Protein AF-A0A967I1N0-F1 (afdb_monomer)

pLDDT: mean 76.96, std 21.53, range [34.53, 97.88]

Mean predicted aligned error: 16.48 Å

Sequence (182 aa):
MVSKRKRTAEVQNSVNENKEDRQEISPELENQTQAEEEEIEQEEPFDPETADGEALLAKYRELEAELSEAQEQVLRTAADAENFKKRLQREKEEQTRYANESFMRELLTVIDNLERALEHSGTEASQGGLVEGLTMTLKGFLDTLARFGCTQVEATGKPFDPNFHEAVSQEESADHEPNTVL

Radius of gyration: 36.04 Å; Cα contacts (8 Å, |Δi|>4): 41; chains: 1; bounding box: 71×45×98 Å

Structure (mmCIF, N/CA/C/O backbone):
data_AF-A0A967I1N0-F1
#
_entry.id   AF-A0A967I1N0-F1
#
loop_
_atom_site.group_PDB
_atom_site.id
_atom_site.type_symbol
_atom_site.label_atom_id
_atom_site.label_alt_id
_atom_site.label_comp_id
_atom_site.label_asym_id
_atom_site.label_entity_id
_atom_site.label_seq_id
_atom_site.pdbx_PDB_ins_code
_atom_site.Cartn_x
_atom_site.Cartn_y
_atom_site.Cartn_z
_atom_site.occupancy
_atom_site.B_iso_or_equiv
_atom_site.auth_seq_id
_atom_site.auth_comp_id
_atom_site.auth_asym_id
_atom_site.auth_atom_id
_atom_site.pdbx_PDB_model_num
ATOM 1 N N . MET A 1 1 ? 24.205 6.773 52.218 1.00 47.69 1 MET A N 1
ATOM 2 C CA . MET A 1 1 ? 22.955 7.572 52.179 1.00 47.69 1 MET A CA 1
ATOM 3 C C . MET A 1 1 ? 22.960 8.569 51.006 1.00 47.69 1 MET A C 1
ATOM 5 O O . MET A 1 1 ? 22.965 9.768 51.233 1.00 47.69 1 MET A O 1
ATOM 9 N N . VAL A 1 2 ? 22.969 8.111 49.743 1.00 45.91 2 VAL A N 1
ATOM 10 C CA . VAL A 1 2 ? 23.019 9.024 48.564 1.00 45.91 2 VAL A CA 1
ATOM 11 C C . VAL A 1 2 ? 21.931 8.722 47.510 1.00 45.91 2 VAL A C 1
ATOM 13 O O . VAL A 1 2 ? 21.753 9.473 46.563 1.00 45.91 2 VAL A O 1
ATOM 16 N N . SER A 1 3 ? 21.108 7.680 47.688 1.00 49.81 3 SER A N 1
ATOM 17 C CA . SER A 1 3 ? 20.193 7.212 46.626 1.00 49.81 3 SER A CA 1
ATOM 18 C C . SER A 1 3 ? 18.746 7.751 46.699 1.00 49.81 3 SER A C 1
ATOM 20 O O . SER A 1 3 ? 17.984 7.588 45.755 1.00 49.81 3 SER A O 1
ATOM 22 N N . LYS A 1 4 ? 18.346 8.460 47.769 1.00 43.50 4 LYS A N 1
ATOM 23 C CA . LYS A 1 4 ? 16.959 8.963 47.923 1.00 43.50 4 LYS A CA 1
ATOM 24 C C . LYS A 1 4 ? 16.697 10.387 47.408 1.00 43.50 4 LYS A C 1
ATOM 26 O O . LYS A 1 4 ? 15.548 10.797 47.402 1.00 43.50 4 LYS A O 1
ATOM 31 N N . ARG A 1 5 ? 17.716 11.136 46.959 1.00 47.59 5 ARG A N 1
ATOM 32 C CA . ARG A 1 5 ? 17.539 12.531 46.488 1.00 47.59 5 ARG A CA 1
ATOM 33 C C . ARG A 1 5 ? 17.435 12.708 44.968 1.00 47.59 5 ARG A C 1
ATOM 35 O O . ARG A 1 5 ? 17.006 13.768 44.538 1.00 47.59 5 ARG A O 1
ATOM 42 N N . LYS A 1 6 ? 17.788 11.703 44.152 1.00 46.06 6 LYS A N 1
ATOM 43 C CA . LYS A 1 6 ? 17.689 11.818 42.680 1.00 46.06 6 LYS A CA 1
ATOM 44 C C . LYS A 1 6 ? 16.296 11.501 42.119 1.00 46.06 6 LYS A C 1
ATOM 46 O O . LYS A 1 6 ? 15.893 12.146 41.166 1.00 46.06 6 LYS A O 1
ATOM 51 N N . ARG A 1 7 ? 15.519 10.609 42.749 1.00 42.88 7 ARG A N 1
ATOM 52 C CA . ARG A 1 7 ? 14.156 10.262 42.281 1.00 42.88 7 ARG A CA 1
ATOM 53 C C . ARG A 1 7 ? 13.104 11.347 42.503 1.00 42.88 7 ARG A C 1
ATOM 55 O O . ARG A 1 7 ? 12.101 11.364 41.808 1.00 42.88 7 ARG A O 1
ATOM 62 N N . THR A 1 8 ? 13.320 12.246 43.455 1.00 45.31 8 THR A N 1
ATOM 63 C CA . THR A 1 8 ? 12.401 13.361 43.721 1.00 45.31 8 THR A CA 1
ATOM 64 C C . THR A 1 8 ? 12.545 14.505 42.717 1.00 45.31 8 THR A C 1
ATOM 66 O O . THR A 1 8 ? 11.608 15.267 42.554 1.00 45.31 8 THR A O 1
ATOM 69 N N . ALA A 1 9 ? 13.674 14.616 42.006 1.00 45.12 9 ALA A N 1
ATOM 70 C CA . ALA A 1 9 ? 13.883 15.694 41.036 1.00 45.12 9 ALA A CA 1
ATOM 71 C C . ALA A 1 9 ? 13.301 15.392 39.639 1.00 45.12 9 ALA A C 1
ATOM 73 O O . ALA A 1 9 ? 12.919 16.320 38.939 1.00 45.12 9 ALA A O 1
ATOM 74 N N . GLU A 1 10 ? 13.177 14.119 39.243 1.00 43.06 10 GLU A N 1
ATOM 75 C CA . GLU A 1 10 ? 12.588 13.743 37.942 1.00 43.06 10 GLU A CA 1
ATOM 76 C C . GLU A 1 10 ? 11.054 13.786 37.943 1.00 43.06 10 GLU A C 1
ATOM 78 O O . GLU A 1 10 ? 10.455 14.169 36.945 1.00 43.06 10 GLU A O 1
ATOM 83 N N . VAL A 1 11 ? 10.408 13.481 39.073 1.00 45.66 11 VAL A N 1
ATOM 84 C CA . VAL A 1 11 ? 8.936 13.526 39.184 1.00 45.66 11 VAL A CA 1
ATOM 85 C C . VAL A 1 11 ? 8.416 14.967 39.249 1.00 45.66 11 VAL A C 1
ATOM 87 O O . VAL A 1 11 ? 7.312 15.250 38.797 1.00 45.66 11 VAL A O 1
ATOM 90 N N . GLN A 1 12 ? 9.220 15.907 39.755 1.00 41.03 12 GLN A N 1
ATOM 91 C CA . GLN A 1 12 ? 8.838 17.321 39.791 1.00 41.03 12 GLN A CA 1
ATOM 92 C C . GLN A 1 12 ? 8.906 17.994 38.407 1.00 41.03 12 GLN A C 1
ATOM 94 O O . GLN A 1 12 ? 8.250 19.014 38.209 1.00 41.03 12 GLN A O 1
ATOM 99 N N . ASN A 1 13 ? 9.668 17.436 37.455 1.00 42.06 13 ASN A N 1
ATOM 100 C CA . ASN A 1 13 ? 9.872 18.047 36.138 1.00 42.06 13 ASN A CA 1
ATOM 101 C C . ASN A 1 13 ? 8.878 17.555 35.070 1.00 42.06 13 ASN A C 1
ATOM 103 O O . ASN A 1 13 ? 8.675 18.245 34.082 1.00 42.06 13 ASN A O 1
ATOM 107 N N . SER A 1 14 ? 8.194 16.421 35.278 1.00 39.34 14 SER A N 1
ATOM 108 C CA . SER A 1 14 ? 7.159 15.928 34.349 1.00 39.34 14 SER A CA 1
ATOM 109 C C . SER A 1 14 ? 5.776 16.553 34.567 1.00 39.34 14 SER A C 1
ATOM 111 O O . SER A 1 14 ? 4.878 16.362 33.756 1.00 39.34 14 SER A O 1
ATOM 113 N N . VAL A 1 15 ? 5.576 17.279 35.673 1.00 40.69 15 VAL A N 1
ATOM 114 C CA . VAL A 1 15 ? 4.301 17.955 35.983 1.00 40.69 15 VAL A CA 1
ATOM 115 C C . VAL A 1 15 ? 4.268 19.383 35.418 1.00 40.69 15 VAL A C 1
ATOM 117 O O . VAL A 1 15 ? 3.198 19.979 35.325 1.00 40.69 15 VAL A O 1
ATOM 120 N N . ASN A 1 16 ? 5.414 19.941 35.011 1.00 39.50 16 ASN A N 1
ATOM 121 C CA . ASN A 1 16 ? 5.520 21.362 34.671 1.00 39.50 16 ASN A CA 1
ATOM 122 C C . ASN A 1 16 ? 5.527 21.679 33.163 1.00 39.50 16 ASN A C 1
ATOM 124 O O . ASN A 1 16 ? 5.471 22.851 32.817 1.00 39.50 16 ASN A O 1
ATOM 128 N N . GLU A 1 17 ? 5.539 20.676 32.279 1.00 34.53 17 GLU A N 1
ATOM 129 C CA . GLU A 1 17 ? 5.444 20.886 30.818 1.00 34.53 17 GLU A CA 1
ATOM 130 C C . GLU A 1 17 ? 4.014 20.751 30.265 1.00 34.53 17 GLU A C 1
ATOM 132 O O . GLU A 1 17 ? 3.762 21.103 29.124 1.00 34.53 17 GLU A O 1
ATOM 137 N N . ASN A 1 18 ? 3.037 20.332 31.078 1.00 38.88 18 ASN A N 1
ATOM 138 C CA . ASN A 1 18 ? 1.646 20.142 30.635 1.00 38.88 18 ASN A CA 1
ATOM 139 C C . ASN A 1 18 ? 0.734 21.363 30.875 1.00 38.88 18 ASN A C 1
ATOM 141 O O . ASN A 1 18 ? -0.488 21.233 30.922 1.00 38.88 18 ASN A O 1
ATOM 145 N N . LYS A 1 19 ? 1.313 22.552 31.090 1.00 41.03 19 LYS A N 1
ATOM 146 C CA . LYS A 1 19 ? 0.559 23.777 31.413 1.00 41.03 19 LYS A CA 1
ATOM 147 C C . LYS A 1 19 ? 0.315 24.725 30.239 1.00 41.03 19 LYS A C 1
ATOM 149 O O . LYS A 1 19 ? -0.422 25.685 30.438 1.00 41.03 19 LYS A O 1
ATOM 154 N N . GLU A 1 20 ? 0.872 24.478 29.053 1.00 35.84 20 GLU A N 1
ATOM 155 C CA . GLU A 1 20 ? 0.793 25.455 27.952 1.00 35.84 20 GLU A CA 1
ATOM 156 C C . GLU A 1 20 ? -0.175 25.099 26.806 1.00 35.84 20 GLU A C 1
ATOM 158 O O . GLU A 1 20 ? -0.557 26.003 26.074 1.00 35.84 20 GLU A O 1
ATOM 163 N N . ASP A 1 21 ? -0.724 23.881 26.728 1.00 36.09 21 ASP A N 1
ATOM 164 C CA . ASP A 1 21 ? -1.669 23.489 25.655 1.00 36.09 21 ASP A CA 1
ATOM 165 C C . ASP A 1 21 ? -3.144 23.455 26.092 1.00 36.09 21 ASP A C 1
ATOM 167 O O . ASP A 1 21 ? -3.933 22.604 25.681 1.00 36.09 21 ASP A O 1
ATOM 171 N N . ARG A 1 22 ? -3.557 24.399 26.942 1.00 40.47 22 ARG A N 1
ATOM 172 C CA . ARG A 1 22 ? -4.970 24.562 27.321 1.00 40.47 22 ARG A CA 1
ATOM 173 C C . ARG A 1 22 ? -5.579 25.758 26.589 1.00 40.47 22 ARG A C 1
ATOM 175 O O . ARG A 1 22 ? -5.960 26.746 27.213 1.00 40.47 22 ARG A O 1
ATOM 182 N N . GLN A 1 23 ? -5.647 25.669 25.261 1.00 41.75 23 GLN A N 1
ATOM 183 C CA . GLN A 1 23 ? -6.477 26.548 24.437 1.00 41.75 23 GLN A CA 1
ATOM 184 C C . GLN A 1 23 ? -7.727 25.799 23.957 1.00 41.75 23 GLN A C 1
ATOM 186 O O . GLN A 1 23 ? -7.640 24.759 23.315 1.00 41.75 23 GLN A O 1
ATOM 191 N N . GLU A 1 24 ? -8.869 26.395 24.315 1.00 44.78 24 GLU A N 1
ATOM 192 C CA . GLU A 1 24 ? -10.235 26.162 23.825 1.00 44.78 24 GLU A CA 1
ATOM 193 C C . GLU A 1 24 ? -10.907 24.837 24.216 1.00 44.78 24 GLU A C 1
ATOM 195 O O . GLU A 1 24 ? -11.205 23.971 23.399 1.00 44.78 24 GLU A O 1
ATOM 200 N N . ILE A 1 25 ? -11.261 24.738 25.502 1.00 39.50 25 ILE A N 1
ATOM 201 C CA . ILE A 1 25 ? -12.440 23.967 25.913 1.00 39.50 25 ILE A CA 1
ATOM 202 C C . ILE A 1 25 ? -13.650 24.843 25.567 1.00 39.50 25 ILE A C 1
ATOM 204 O O . ILE A 1 25 ? -13.764 25.968 26.053 1.00 39.50 25 ILE A O 1
ATOM 208 N N . SER A 1 26 ? -14.502 24.362 24.666 1.00 48.91 26 SER A N 1
ATOM 209 C CA . SER A 1 26 ? -15.749 25.011 24.269 1.00 48.91 26 SER A CA 1
ATOM 210 C C . SER A 1 26 ? -16.679 25.213 25.481 1.00 48.91 26 SER A C 1
ATOM 212 O O . SER A 1 26 ? -16.730 24.346 26.355 1.00 48.91 26 SER A O 1
ATOM 214 N N . PRO A 1 27 ? -17.470 26.306 25.528 1.00 46.81 27 PRO A N 1
ATOM 215 C CA . PRO A 1 27 ? -18.369 26.628 26.651 1.00 46.81 27 PRO A CA 1
ATOM 216 C C . PRO A 1 27 ? -19.505 25.607 26.872 1.00 46.81 27 PRO A C 1
ATOM 218 O O . PRO A 1 27 ? -20.297 25.749 27.796 1.00 46.81 27 PRO A O 1
ATOM 221 N N . GLU A 1 28 ? -19.581 24.566 26.040 1.00 44.06 28 GLU A N 1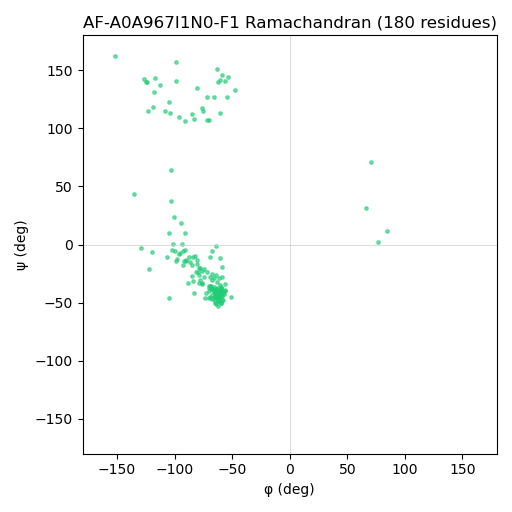
ATOM 222 C CA . GLU A 1 28 ? -20.535 23.461 26.150 1.00 44.06 28 GLU A CA 1
ATOM 223 C C . GLU A 1 28 ? -20.148 22.456 27.255 1.00 44.06 28 GLU A C 1
ATOM 225 O O . GLU A 1 28 ? -21.027 21.910 27.914 1.00 44.06 28 GLU A O 1
ATOM 230 N N . LEU A 1 29 ? -18.843 22.225 27.492 1.00 45.47 29 LEU A N 1
ATOM 231 C CA . LEU A 1 29 ? -18.383 21.245 28.490 1.00 45.47 29 LEU A CA 1
ATOM 232 C C . LEU A 1 29 ? -18.528 21.751 29.931 1.00 45.47 29 LEU A C 1
ATOM 234 O O . LEU A 1 29 ? -18.813 20.954 30.816 1.00 45.47 29 LEU A O 1
ATOM 238 N N . GLU A 1 30 ? -18.373 23.057 30.174 1.00 41.06 30 GLU A N 1
ATOM 239 C CA . GLU A 1 30 ? -18.574 23.631 31.516 1.00 41.06 30 GLU A CA 1
ATOM 240 C C . GLU A 1 30 ? -20.047 23.565 31.946 1.00 41.06 30 GLU A C 1
ATOM 242 O O . GLU A 1 30 ? -20.329 23.354 33.123 1.00 41.06 30 GLU A O 1
ATOM 247 N N . ASN A 1 31 ? -20.980 23.636 30.991 1.00 41.34 31 ASN A N 1
ATOM 248 C CA . ASN A 1 31 ? -22.418 23.613 31.260 1.00 41.34 31 ASN A CA 1
ATOM 249 C C . ASN A 1 31 ? -22.960 22.193 31.535 1.00 41.34 31 ASN A C 1
ATOM 251 O O . ASN A 1 31 ? -24.011 22.051 32.150 1.00 41.34 31 ASN A O 1
ATOM 255 N N . GLN A 1 32 ? -22.244 21.140 31.112 1.00 42.91 32 GLN A N 1
ATOM 256 C CA . GLN A 1 32 ? -22.587 19.745 31.433 1.00 42.91 32 GLN A CA 1
ATOM 257 C C . GLN A 1 32 ? -22.074 19.315 32.813 1.00 42.91 32 GLN A C 1
ATOM 259 O O . GLN A 1 32 ? -22.834 18.719 33.567 1.00 42.91 32 GLN A O 1
ATOM 264 N N . THR A 1 33 ? -20.850 19.693 33.202 1.00 38.88 33 THR A N 1
ATOM 265 C CA . THR A 1 33 ? -20.345 19.406 34.562 1.00 38.88 33 THR A CA 1
ATOM 266 C C . THR A 1 33 ? -21.110 20.144 35.659 1.00 38.88 33 THR A C 1
ATOM 268 O O . THR A 1 33 ? -21.209 19.644 36.771 1.00 38.88 33 THR A O 1
ATOM 271 N N . GLN A 1 34 ? -21.671 21.319 35.358 1.00 37.62 34 GLN A N 1
ATOM 272 C CA . GLN A 1 34 ? -22.423 22.108 36.335 1.00 37.62 34 GLN A CA 1
ATOM 273 C C . GLN A 1 34 ? -23.876 21.623 36.500 1.00 37.62 34 GLN A C 1
ATOM 275 O O . GLN A 1 34 ? -24.460 21.811 37.561 1.00 37.62 34 GLN A O 1
ATOM 280 N N . ALA A 1 35 ? -24.434 20.948 35.487 1.00 38.22 35 ALA A N 1
ATOM 281 C CA . ALA A 1 35 ? -25.754 20.322 35.566 1.00 38.22 35 ALA A CA 1
ATOM 282 C C . ALA A 1 35 ? -25.735 18.987 36.341 1.00 38.22 35 ALA A C 1
ATOM 284 O O . ALA A 1 35 ? -26.716 18.664 37.001 1.00 38.22 35 ALA A O 1
ATOM 285 N N . GLU A 1 36 ? -24.623 18.241 36.310 1.00 38.97 36 GLU A N 1
ATOM 286 C CA . GLU A 1 36 ? -24.457 16.994 37.081 1.00 38.97 36 GLU A CA 1
ATOM 287 C C . GLU A 1 36 ? -24.106 17.233 38.566 1.00 38.97 36 GLU A C 1
ATOM 289 O O . GLU A 1 36 ? -24.391 16.378 39.402 1.00 38.97 36 GLU A O 1
ATOM 294 N N . GLU A 1 37 ? -23.533 18.388 38.935 1.00 37.38 37 GLU A N 1
ATOM 295 C CA . GLU A 1 37 ? -23.250 18.728 40.343 1.00 37.38 37 GLU A CA 1
ATOM 296 C C . GLU A 1 37 ? -24.492 19.212 41.122 1.00 37.38 37 GLU A C 1
ATOM 298 O O . GLU A 1 37 ? -24.548 19.026 42.338 1.00 37.38 37 GLU A O 1
ATOM 303 N N . GLU A 1 38 ? -25.510 19.780 40.462 1.00 35.06 38 GLU A N 1
ATOM 304 C CA . GLU A 1 38 ? -26.733 20.265 41.135 1.00 35.06 38 GLU A CA 1
ATOM 305 C C . GLU A 1 38 ? -27.761 19.157 41.448 1.00 35.06 38 GLU A C 1
ATOM 307 O O . GLU A 1 38 ? -28.661 19.374 42.261 1.00 35.06 38 GLU A O 1
ATOM 312 N N . GLU A 1 39 ? -27.628 17.954 40.880 1.00 37.81 39 GLU A N 1
ATOM 313 C CA . GLU A 1 39 ? -28.582 16.849 41.101 1.00 37.81 39 GLU A CA 1
ATOM 314 C C . GLU A 1 39 ? -28.202 15.930 42.285 1.00 37.81 39 GLU A C 1
ATOM 316 O O . GLU A 1 39 ? -28.979 15.067 42.684 1.00 37.81 39 GLU A O 1
ATOM 321 N N . ILE A 1 40 ? -27.042 16.151 42.920 1.00 43.53 40 ILE A N 1
ATOM 322 C CA . ILE A 1 40 ? -26.540 15.316 44.032 1.00 43.53 40 I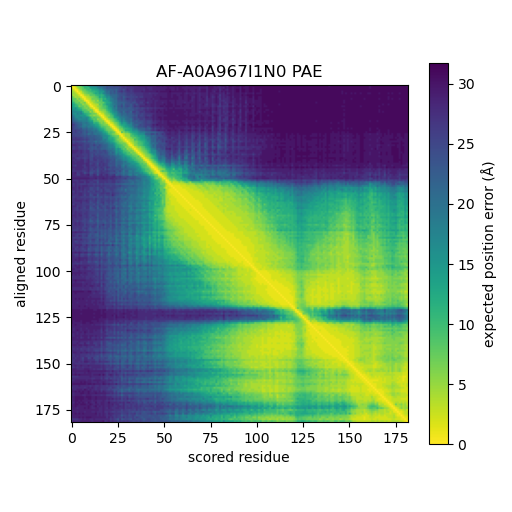LE A CA 1
ATOM 323 C C . ILE A 1 40 ? -27.063 15.789 45.411 1.00 43.53 40 ILE A C 1
ATOM 325 O O . ILE A 1 40 ? -26.940 15.076 46.406 1.00 43.53 40 ILE A O 1
ATOM 329 N N . GLU A 1 41 ? -27.692 16.966 45.521 1.00 42.06 41 GLU A N 1
ATOM 330 C CA . GLU A 1 41 ? -27.942 17.608 46.829 1.00 42.06 41 GLU A CA 1
ATOM 331 C C . GLU A 1 41 ? -29.369 17.456 47.406 1.00 42.06 41 GLU A C 1
ATOM 333 O O . GLU A 1 41 ? -29.786 18.249 48.251 1.00 42.06 41 GLU A O 1
ATOM 338 N N . GLN A 1 42 ? -30.135 16.428 47.013 1.00 45.59 42 GLN A N 1
ATOM 339 C CA . GLN A 1 42 ? -31.434 16.115 47.647 1.00 45.59 42 GLN A CA 1
ATOM 340 C C . GLN A 1 42 ? -31.655 14.624 47.947 1.00 45.59 42 GLN A C 1
ATOM 342 O O . GLN A 1 42 ? -32.759 14.109 47.782 1.00 45.59 42 GLN A O 1
ATOM 347 N N . GLU A 1 43 ? -30.648 13.928 48.474 1.00 52.75 43 GLU A N 1
ATOM 348 C CA . GLU A 1 43 ? -30.907 12.696 49.227 1.00 52.75 43 GLU A CA 1
ATOM 349 C C . GLU A 1 43 ? -30.959 12.994 50.731 1.00 52.75 43 GLU A C 1
ATOM 351 O O . GLU A 1 43 ? -29.951 13.296 51.370 1.00 52.75 43 GLU A O 1
ATOM 356 N N . GLU A 1 44 ? -32.162 12.910 51.309 1.00 57.12 44 GLU A N 1
ATOM 357 C CA . GLU A 1 44 ? -32.362 12.839 52.762 1.00 57.12 44 GLU A CA 1
ATOM 358 C C . GLU A 1 44 ? -31.415 11.782 53.369 1.00 57.12 44 GLU A C 1
ATOM 360 O O . GLU A 1 44 ? -31.337 10.661 52.845 1.00 57.12 44 GLU A O 1
ATOM 365 N N . PRO A 1 45 ? -30.703 12.095 54.471 1.00 53.62 45 PRO A N 1
ATOM 366 C CA . PRO A 1 45 ? -29.761 11.169 55.078 1.00 53.62 45 PRO A CA 1
ATOM 367 C C . PRO A 1 45 ? -30.506 9.907 55.514 1.00 53.62 45 PRO A C 1
ATOM 369 O O . PRO A 1 45 ? -31.350 9.925 56.407 1.00 53.62 45 PRO A O 1
ATOM 372 N N . PHE A 1 46 ? -30.199 8.799 54.848 1.00 55.81 46 PHE A N 1
ATOM 373 C CA . PHE A 1 46 ? -30.809 7.511 55.128 1.00 55.81 46 PHE A CA 1
ATOM 374 C C . PHE A 1 46 ? -30.314 6.985 56.476 1.00 55.81 46 PHE A C 1
ATOM 376 O O . PHE A 1 46 ? -29.160 6.574 56.603 1.00 55.81 46 PHE A O 1
ATOM 383 N N . ASP A 1 47 ? -31.189 7.013 57.479 1.00 58.38 47 ASP A N 1
ATOM 384 C CA . ASP A 1 47 ? -30.935 6.459 58.804 1.00 58.38 47 ASP A CA 1
ATOM 385 C C . ASP A 1 47 ? -31.402 4.987 58.865 1.00 58.38 47 ASP A C 1
ATOM 387 O O . ASP A 1 47 ? -32.608 4.711 58.893 1.00 58.38 47 ASP A O 1
ATOM 391 N N . PRO A 1 48 ? -30.474 4.011 58.874 1.00 58.28 48 PRO A N 1
ATOM 392 C CA . PRO A 1 48 ? -30.814 2.593 58.882 1.00 58.28 48 PRO A CA 1
ATOM 393 C C . PRO A 1 48 ? -31.448 2.118 60.202 1.00 58.28 48 PRO A C 1
ATOM 395 O O . PRO A 1 48 ? -31.956 0.998 60.239 1.00 58.28 48 PRO A O 1
ATOM 398 N N . GLU A 1 49 ? -31.440 2.925 61.275 1.00 56.97 49 GLU A N 1
ATOM 399 C CA . GLU A 1 49 ? -32.079 2.582 62.559 1.00 56.97 49 GLU A CA 1
ATOM 400 C C . GLU A 1 49 ? -33.571 2.958 62.629 1.00 56.97 49 GLU A C 1
ATOM 402 O O . GLU A 1 49 ? -34.282 2.453 63.502 1.00 56.97 49 GLU A O 1
ATOM 407 N N . THR A 1 50 ? -34.076 3.794 61.711 1.00 57.50 50 THR A N 1
ATOM 408 C CA . THR A 1 50 ? -35.469 4.290 61.716 1.00 57.50 50 THR A CA 1
ATOM 409 C C . THR A 1 50 ? -36.286 3.912 60.474 1.00 57.50 50 THR A C 1
ATOM 411 O O . THR A 1 50 ? -37.501 4.125 60.452 1.00 57.50 50 THR A O 1
ATOM 414 N N . ALA A 1 51 ? -35.659 3.304 59.463 1.00 58.25 51 ALA A N 1
ATOM 415 C CA . ALA A 1 51 ? -36.302 2.895 58.218 1.00 58.25 51 ALA A CA 1
ATOM 416 C C . ALA A 1 51 ? -37.063 1.558 58.337 1.00 58.25 51 ALA A C 1
ATOM 418 O O . ALA A 1 51 ? -36.551 0.568 58.863 1.00 58.25 51 ALA A O 1
ATOM 419 N N . ASP A 1 52 ? -38.285 1.515 57.792 1.00 75.94 52 ASP A N 1
ATOM 420 C CA . ASP A 1 52 ? -39.062 0.279 57.645 1.00 75.94 52 ASP A CA 1
ATOM 421 C C . ASP A 1 52 ? -38.303 -0.725 56.754 1.00 75.94 52 ASP A C 1
ATOM 423 O O . ASP A 1 52 ? -37.673 -0.346 55.761 1.00 75.94 52 ASP A O 1
ATOM 427 N N . GLY A 1 53 ? -38.356 -2.016 57.090 1.00 77.50 53 GLY A N 1
ATOM 428 C CA . GLY A 1 53 ? -37.585 -3.060 56.407 1.00 77.50 53 GLY A CA 1
ATOM 429 C C . GLY A 1 53 ? -37.894 -3.157 54.909 1.00 77.50 53 GLY A C 1
ATOM 430 O O . GLY A 1 53 ? -37.015 -3.507 54.121 1.00 77.50 53 GLY A O 1
ATOM 431 N N . GLU A 1 54 ? -39.112 -2.790 54.497 1.00 80.50 54 GLU A N 1
ATOM 432 C CA . GLU A 1 54 ? -39.497 -2.692 53.082 1.00 80.50 54 GLU A CA 1
ATOM 433 C C . GLU A 1 54 ? -38.817 -1.523 52.353 1.00 80.50 54 GLU A C 1
ATOM 435 O O . GLU A 1 54 ? -38.402 -1.691 51.205 1.00 80.50 54 GLU A O 1
ATOM 440 N N . ALA A 1 55 ? -38.633 -0.371 53.008 1.00 83.88 55 ALA A N 1
ATOM 441 C CA . ALA A 1 55 ? -37.953 0.785 52.420 1.00 83.88 55 ALA A CA 1
ATOM 442 C C . ALA A 1 55 ? -36.452 0.514 52.216 1.00 83.88 55 ALA A C 1
ATOM 444 O O . ALA A 1 55 ? -35.889 0.869 51.179 1.00 83.88 55 ALA A O 1
ATOM 445 N N . LEU A 1 56 ? -35.819 -0.189 53.164 1.00 84.25 56 LEU A N 1
ATOM 446 C CA . LEU A 1 56 ? -34.428 -0.639 53.045 1.00 84.25 56 LEU A CA 1
ATOM 447 C C . LEU A 1 56 ? -34.243 -1.606 51.863 1.00 84.25 56 LEU A C 1
ATOM 449 O O . LEU A 1 56 ? -33.278 -1.500 51.106 1.00 84.25 56 LEU A O 1
ATOM 453 N N . LEU A 1 57 ? -35.184 -2.540 51.694 1.00 89.00 57 LEU A N 1
ATOM 454 C CA . LEU A 1 57 ? -35.152 -3.533 50.620 1.00 89.00 57 LEU A CA 1
ATOM 455 C C . LEU A 1 57 ? -35.385 -2.898 49.240 1.00 89.00 57 LEU A C 1
ATOM 457 O O . LEU A 1 57 ? -34.791 -3.341 48.258 1.00 89.00 57 LEU A O 1
ATOM 461 N N . ALA A 1 58 ? -36.245 -1.878 49.164 1.00 90.88 58 ALA A N 1
ATOM 462 C CA . ALA A 1 58 ? -36.492 -1.120 47.941 1.00 90.88 58 ALA A CA 1
ATOM 463 C C . ALA A 1 58 ? -35.229 -0.373 47.487 1.00 90.88 58 ALA A C 1
ATOM 465 O O . ALA A 1 58 ? -34.789 -0.592 46.360 1.00 90.88 58 ALA A O 1
ATOM 466 N N . LYS A 1 59 ? -34.585 0.387 48.389 1.00 90.25 59 LYS A N 1
ATOM 467 C CA . LYS A 1 59 ? -33.312 1.069 48.094 1.00 90.25 59 LYS A CA 1
ATOM 468 C C . LYS A 1 59 ? -32.200 0.101 47.697 1.00 90.25 59 LYS A C 1
ATOM 470 O O . LYS A 1 59 ? -31.433 0.384 46.788 1.00 90.25 59 LYS A O 1
ATOM 475 N N . TYR A 1 60 ? -32.112 -1.060 48.351 1.00 92.94 60 TYR A N 1
ATOM 476 C CA . TYR A 1 60 ? -31.115 -2.070 47.988 1.00 92.94 60 TYR A CA 1
ATOM 477 C C . TYR A 1 60 ? -31.293 -2.570 46.548 1.00 92.94 60 TYR A C 1
ATOM 479 O O . TYR A 1 60 ? -30.314 -2.699 45.821 1.00 92.94 60 TYR A O 1
ATOM 487 N N . ARG A 1 61 ? -32.538 -2.830 46.127 1.00 93.75 61 ARG A N 1
ATOM 488 C CA . ARG A 1 61 ? -32.839 -3.281 44.760 1.00 93.75 61 ARG A CA 1
ATOM 489 C C . ARG A 1 61 ? -32.579 -2.205 43.713 1.00 93.75 61 ARG A C 1
ATOM 491 O O . ARG A 1 61 ? -32.161 -2.544 42.614 1.00 93.75 61 ARG A O 1
ATOM 498 N N . GLU A 1 62 ? -32.847 -0.948 44.047 1.00 94.19 62 GLU A N 1
ATOM 499 C CA . GLU A 1 62 ? -32.540 0.202 43.194 1.00 94.19 62 GLU A CA 1
ATOM 500 C C . GLU A 1 62 ? -31.029 0.321 42.969 1.00 94.19 62 GLU A C 1
ATOM 502 O O . GLU A 1 62 ? -30.582 0.236 41.829 1.00 94.19 62 GLU A O 1
ATOM 507 N N . LEU A 1 63 ? -30.234 0.332 44.045 1.00 94.38 63 LEU A N 1
ATOM 508 C CA . LEU A 1 63 ? -28.769 0.335 43.954 1.00 94.38 63 LEU A CA 1
ATOM 509 C C . LEU A 1 63 ? -28.213 -0.888 43.208 1.00 94.38 63 LEU A C 1
ATOM 511 O O . LEU A 1 63 ? -27.225 -0.781 42.484 1.00 94.38 63 LEU A O 1
ATOM 515 N N . GLU A 1 64 ? -28.809 -2.069 43.394 1.00 95.06 64 GLU A N 1
ATOM 516 C CA . GLU A 1 64 ? -28.403 -3.285 42.681 1.00 95.06 64 GLU A CA 1
ATOM 517 C C . GLU A 1 64 ? -28.700 -3.182 41.175 1.00 95.06 64 GLU A C 1
ATOM 519 O O . GLU A 1 64 ? -27.878 -3.607 40.357 1.00 95.06 64 GLU A O 1
ATOM 524 N N . ALA A 1 65 ? -29.831 -2.576 40.800 1.00 95.44 65 ALA A N 1
ATOM 525 C CA . ALA A 1 65 ? -30.189 -2.322 39.408 1.00 95.44 65 ALA A CA 1
ATOM 526 C C . ALA A 1 65 ? -29.263 -1.280 38.760 1.00 95.44 65 ALA A C 1
ATOM 528 O O . ALA A 1 65 ? -28.720 -1.550 37.688 1.00 95.44 65 ALA A O 1
ATOM 529 N N . GLU A 1 66 ? -29.009 -0.154 39.429 1.00 94.75 66 GLU A N 1
ATOM 530 C CA . GLU A 1 66 ? -28.076 0.882 38.963 1.00 94.75 66 GLU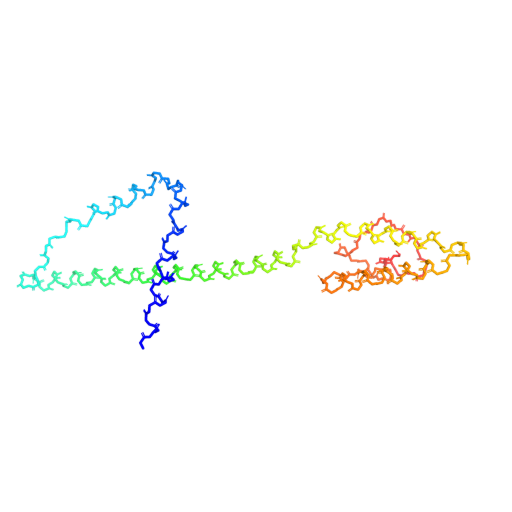 A CA 1
ATOM 531 C C . GLU A 1 66 ? -26.656 0.335 38.797 1.00 94.75 66 GLU A C 1
ATOM 533 O O . GLU A 1 66 ? -25.988 0.586 37.793 1.00 94.75 66 GLU A O 1
ATOM 538 N N . LEU A 1 67 ? -26.193 -0.474 39.754 1.00 95.69 67 LEU A N 1
ATOM 539 C CA . LEU A 1 67 ? -24.884 -1.114 39.679 1.00 95.69 67 LEU A CA 1
ATOM 540 C C . LEU A 1 67 ? -24.810 -2.106 38.514 1.00 95.69 67 LEU A C 1
ATOM 542 O O . LEU A 1 67 ? -23.785 -2.165 37.832 1.00 95.69 67 LEU A O 1
ATOM 546 N N . SER A 1 68 ? -25.880 -2.862 38.261 1.00 95.75 68 SER A N 1
ATOM 547 C CA . SER A 1 68 ? -25.962 -3.757 37.105 1.00 95.75 68 SER A CA 1
ATOM 548 C C . SER A 1 68 ? -25.927 -2.983 35.784 1.00 95.75 68 SER A C 1
ATOM 550 O O . SER A 1 68 ? -25.198 -3.374 34.871 1.00 95.75 68 SER A O 1
ATOM 552 N N . GLU A 1 69 ? -26.669 -1.881 35.676 1.00 96.31 69 GLU A N 1
ATOM 553 C CA . GLU A 1 69 ? -26.694 -1.029 34.481 1.00 96.31 69 GLU A CA 1
ATOM 554 C C . GLU A 1 69 ? -25.327 -0.373 34.232 1.00 96.31 69 GLU A C 1
ATOM 556 O O . GLU A 1 69 ? -24.791 -0.431 33.121 1.00 96.31 69 GLU A O 1
ATOM 561 N N . ALA A 1 70 ? -24.693 0.157 35.281 1.00 95.56 70 ALA A N 1
ATOM 562 C CA . ALA A 1 70 ? -23.349 0.718 35.202 1.00 95.56 70 ALA A CA 1
ATOM 563 C C . ALA A 1 70 ? -22.313 -0.335 34.772 1.00 95.56 70 ALA A C 1
ATOM 565 O O . ALA A 1 70 ? -21.436 -0.050 33.952 1.00 95.56 70 ALA A O 1
ATOM 566 N N . GLN A 1 71 ? -22.413 -1.569 35.277 1.00 96.38 71 GLN A N 1
ATOM 567 C CA . GLN A 1 71 ? -21.540 -2.671 34.864 1.00 96.38 71 GLN A CA 1
ATOM 568 C C . GLN A 1 71 ? -21.729 -3.041 33.391 1.00 96.38 71 GLN A C 1
ATOM 570 O O . GLN A 1 71 ? -20.736 -3.249 32.688 1.00 96.38 71 GLN A O 1
ATOM 575 N N . GLU A 1 72 ? -22.971 -3.098 32.911 1.00 96.44 72 GLU A N 1
ATOM 576 C CA . GLU A 1 72 ? -23.269 -3.360 31.502 1.00 96.44 72 GLU A CA 1
ATOM 577 C C . GLU A 1 72 ? -22.705 -2.251 30.604 1.00 96.44 72 GLU A C 1
ATOM 579 O O . GLU A 1 72 ? -22.042 -2.533 29.598 1.00 96.44 72 GLU A O 1
ATOM 584 N N . GLN A 1 73 ? -22.863 -0.993 31.013 1.00 96.62 73 GLN A N 1
ATOM 585 C CA . GLN A 1 73 ? -22.325 0.157 30.296 1.00 96.62 73 GLN A CA 1
ATOM 586 C C . GLN A 1 73 ? -20.789 0.144 30.257 1.00 96.62 73 GLN A C 1
ATOM 588 O O . GLN A 1 73 ? -20.186 0.388 29.205 1.00 96.62 73 GLN A O 1
ATOM 593 N N . VAL A 1 74 ? -20.126 -0.199 31.364 1.00 97.12 74 VAL A N 1
ATOM 594 C CA . VAL A 1 74 ? -18.662 -0.359 31.410 1.00 97.12 74 VAL A CA 1
ATOM 595 C C . VAL A 1 74 ? -18.205 -1.505 30.506 1.00 97.12 74 VAL A C 1
ATOM 597 O O . VAL A 1 74 ? -17.239 -1.352 29.759 1.00 97.12 74 VAL A O 1
ATOM 600 N N . LEU A 1 75 ? -18.900 -2.644 30.518 1.00 96.56 75 LEU A N 1
ATOM 601 C CA . LEU A 1 75 ? -18.554 -3.783 29.667 1.00 96.56 75 LEU A CA 1
ATOM 602 C C . LEU A 1 75 ? -18.686 -3.427 28.180 1.00 96.56 75 LEU A C 1
ATOM 604 O O . LEU A 1 75 ? -17.804 -3.741 27.376 1.00 96.56 75 LEU A O 1
ATOM 608 N N . ARG A 1 76 ? -19.768 -2.734 27.817 1.00 96.50 76 ARG A N 1
ATOM 609 C CA . ARG A 1 76 ? -20.025 -2.289 26.448 1.00 96.50 76 ARG A CA 1
ATOM 610 C C . ARG A 1 76 ? -18.983 -1.279 25.978 1.00 96.50 76 ARG A C 1
ATOM 612 O O . ARG A 1 76 ? -18.401 -1.461 24.913 1.00 96.50 76 ARG A O 1
ATOM 619 N N . THR A 1 77 ? -18.702 -0.256 26.780 1.00 96.56 77 THR A N 1
ATOM 620 C CA . THR A 1 77 ? -17.685 0.755 26.446 1.00 96.56 77 THR A CA 1
ATOM 621 C C . THR A 1 77 ? -16.287 0.143 26.338 1.00 96.56 77 THR A C 1
ATOM 623 O O . THR A 1 77 ? -15.532 0.496 25.430 1.00 96.56 77 THR A O 1
ATOM 626 N N . ALA A 1 78 ? -15.950 -0.832 27.190 1.00 96.56 78 ALA A N 1
ATOM 627 C CA . ALA A 1 78 ? -14.704 -1.587 27.080 1.00 96.56 78 ALA A CA 1
ATOM 628 C C . ALA A 1 78 ? -14.624 -2.384 25.765 1.00 96.56 78 ALA A C 1
ATOM 630 O O . ALA A 1 78 ? -13.587 -2.363 25.095 1.00 96.56 78 ALA A O 1
ATOM 631 N N . ALA A 1 79 ? -15.718 -3.034 25.358 1.00 97.38 79 ALA A N 1
ATOM 632 C CA . ALA A 1 79 ? -15.792 -3.753 24.088 1.00 97.38 79 ALA A CA 1
ATOM 633 C C . ALA A 1 79 ? -15.665 -2.810 22.876 1.00 97.38 79 ALA A C 1
ATOM 635 O O . ALA A 1 79 ? -14.936 -3.109 21.926 1.00 97.38 79 ALA A O 1
ATOM 636 N N . ASP A 1 80 ? -16.318 -1.648 22.914 1.00 96.88 80 ASP A N 1
ATOM 637 C CA . ASP A 1 80 ? -16.216 -0.630 21.865 1.00 96.88 80 ASP A CA 1
ATOM 638 C C . ASP A 1 80 ? -14.782 -0.088 21.746 1.00 96.88 80 ASP A C 1
ATOM 640 O O . ASP A 1 80 ? -14.257 0.045 20.635 1.00 96.88 80 ASP A O 1
ATOM 644 N N . ALA A 1 81 ? -14.101 0.136 22.874 1.00 97.31 81 ALA A N 1
ATOM 645 C CA .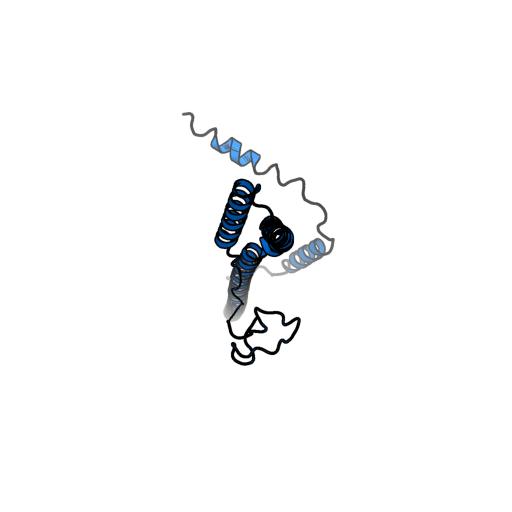 ALA A 1 81 ? -12.701 0.551 22.901 1.00 97.31 81 ALA A CA 1
ATOM 646 C C . ALA A 1 81 ? -11.757 -0.517 22.316 1.00 97.31 81 ALA A C 1
ATOM 648 O O . ALA A 1 81 ? -10.835 -0.187 21.561 1.00 97.31 81 ALA A O 1
ATOM 649 N N . GLU A 1 82 ? -11.984 -1.800 22.616 1.00 97.31 82 GLU A N 1
ATOM 650 C CA . GLU A 1 82 ? -11.204 -2.901 22.040 1.00 97.31 82 GLU A CA 1
ATOM 651 C C . GLU A 1 82 ? -11.408 -3.006 20.521 1.00 97.31 82 GLU A C 1
ATOM 653 O O . GLU A 1 82 ? -10.435 -3.092 19.760 1.00 97.31 82 GLU A O 1
ATOM 658 N N . ASN A 1 83 ? -12.659 -2.917 20.062 1.00 97.50 83 ASN A N 1
ATOM 659 C CA . ASN A 1 83 ? -12.996 -2.910 18.640 1.00 97.50 83 ASN A CA 1
ATOM 660 C C . ASN A 1 83 ? -12.354 -1.723 17.910 1.00 97.50 83 ASN A C 1
ATOM 662 O O . ASN A 1 83 ? -11.769 -1.896 16.835 1.00 97.50 83 ASN A O 1
ATOM 666 N N . PHE A 1 84 ? -12.404 -0.532 18.507 1.00 97.38 84 PHE A N 1
ATOM 667 C CA . PHE A 1 84 ? -11.771 0.668 17.971 1.00 97.38 84 PHE A CA 1
ATOM 668 C C . PHE A 1 84 ? -10.251 0.514 17.864 1.00 97.38 84 PHE A C 1
ATOM 670 O O . PHE A 1 84 ? -9.675 0.779 16.808 1.00 97.38 84 PHE A O 1
ATOM 677 N N . LYS A 1 85 ? -9.595 -0.001 18.911 1.00 97.88 85 LYS A N 1
ATOM 678 C CA . LYS A 1 85 ? -8.151 -0.273 18.903 1.00 97.88 85 LYS A CA 1
ATOM 679 C C . LYS A 1 85 ? -7.765 -1.248 17.791 1.00 97.88 85 LYS A C 1
ATOM 681 O O . LYS A 1 85 ? -6.790 -1.007 17.079 1.00 97.88 85 LYS A O 1
ATOM 686 N N . LYS A 1 86 ? -8.534 -2.325 17.615 1.00 97.50 86 LYS A N 1
ATOM 687 C CA . LYS A 1 86 ? -8.307 -3.312 16.550 1.00 97.50 86 LYS A CA 1
ATOM 688 C C . LYS A 1 86 ? -8.484 -2.701 15.160 1.00 97.50 86 LYS A C 1
ATOM 690 O O . LYS A 1 86 ? -7.729 -3.034 14.248 1.00 97.50 86 LYS A O 1
ATOM 695 N N . ARG A 1 87 ? -9.459 -1.804 14.993 1.00 97.06 87 ARG A N 1
ATOM 696 C CA . ARG A 1 87 ? -9.661 -1.063 13.743 1.00 97.06 87 ARG A CA 1
ATOM 697 C C . ARG A 1 87 ? -8.479 -0.141 13.445 1.00 97.06 87 ARG A C 1
ATOM 699 O O . ARG A 1 87 ? -7.906 -0.247 12.369 1.00 97.06 87 ARG A O 1
ATOM 706 N N . LEU A 1 88 ? -8.054 0.669 14.414 1.00 97.31 88 LEU A N 1
ATOM 707 C CA . LEU A 1 88 ? -6.907 1.568 14.253 1.00 97.31 88 LEU A CA 1
ATOM 708 C C . LEU A 1 88 ? -5.606 0.829 13.926 1.00 97.31 88 LEU A C 1
ATOM 710 O O . LEU A 1 88 ? -4.794 1.325 13.151 1.00 97.31 88 LEU A O 1
ATOM 714 N N . GLN A 1 89 ? -5.388 -0.354 14.506 1.00 96.62 89 GLN A N 1
ATOM 715 C CA . GLN A 1 89 ? -4.222 -1.174 14.173 1.00 96.62 89 GLN A CA 1
ATOM 716 C C . GLN A 1 89 ? -4.222 -1.580 12.697 1.00 96.62 89 GLN A C 1
ATOM 718 O O . GLN A 1 89 ? -3.205 -1.408 12.032 1.00 96.62 89 GLN A O 1
ATOM 723 N N . ARG A 1 90 ? -5.368 -2.031 12.173 1.00 96.06 90 ARG A N 1
ATOM 724 C CA . ARG A 1 90 ? -5.515 -2.374 10.750 1.00 96.06 90 ARG A CA 1
ATOM 725 C C . ARG A 1 90 ? -5.315 -1.164 9.846 1.00 96.06 90 ARG A C 1
ATOM 727 O O . ARG A 1 90 ? -4.547 -1.248 8.900 1.00 96.06 90 ARG A O 1
ATOM 734 N N . GLU A 1 91 ? -5.933 -0.032 10.174 1.00 95.94 91 GLU A N 1
ATOM 735 C CA . GLU A 1 91 ? -5.767 1.209 9.406 1.00 95.94 91 GLU A CA 1
ATOM 736 C C . GLU A 1 91 ? -4.299 1.661 9.384 1.00 95.94 91 GLU A C 1
ATOM 738 O O . GLU A 1 91 ? -3.782 2.050 8.341 1.00 95.94 91 GLU A O 1
ATOM 743 N N . LYS A 1 92 ? -3.587 1.550 10.512 1.00 95.56 92 LYS A N 1
ATOM 744 C CA . LYS A 1 92 ? -2.154 1.861 10.583 1.00 95.56 92 LYS A CA 1
ATOM 745 C C . LYS A 1 92 ? -1.308 0.898 9.749 1.00 95.56 92 LYS A C 1
ATOM 747 O O . LYS A 1 92 ? -0.347 1.331 9.111 1.00 95.56 92 LYS A O 1
ATOM 752 N N . GLU A 1 93 ? -1.621 -0.394 9.773 1.00 92.12 93 GLU A N 1
ATOM 753 C CA . GLU A 1 93 ? -0.947 -1.404 8.950 1.00 92.12 93 GLU A CA 1
ATOM 754 C C . GLU A 1 93 ? -1.164 -1.133 7.457 1.00 92.12 93 GLU A C 1
ATOM 756 O O . GLU A 1 93 ? -0.199 -1.134 6.693 1.00 92.12 93 GLU A O 1
ATOM 761 N N . GLU A 1 94 ? -2.396 -0.821 7.052 1.00 91.44 94 GLU A N 1
ATOM 762 C CA . GLU A 1 94 ? -2.741 -0.439 5.680 1.00 91.44 94 GLU A CA 1
ATOM 763 C C . GLU A 1 94 ? -2.023 0.844 5.258 1.00 91.44 94 GLU A C 1
ATOM 765 O O . GLU A 1 94 ? -1.351 0.858 4.227 1.00 91.44 94 GLU A O 1
ATOM 770 N N . GLN A 1 95 ? -2.065 1.892 6.083 1.00 91.56 95 GLN A N 1
ATOM 771 C CA . GLN A 1 95 ? -1.327 3.130 5.829 1.00 91.56 95 GLN A CA 1
ATOM 772 C C . GLN A 1 95 ? 0.168 2.869 5.681 1.00 91.56 95 GLN A C 1
ATOM 774 O O . GLN A 1 95 ? 0.787 3.403 4.773 1.00 91.56 95 GLN A O 1
ATOM 779 N N . THR A 1 96 ? 0.757 2.022 6.527 1.00 88.06 96 THR A N 1
ATOM 780 C CA . THR A 1 96 ? 2.186 1.688 6.429 1.00 88.06 96 THR A CA 1
ATOM 781 C C . THR A 1 96 ? 2.490 0.916 5.145 1.00 88.06 96 THR A C 1
ATOM 783 O O . THR A 1 96 ? 3.520 1.153 4.515 1.00 88.06 96 THR A O 1
ATOM 786 N N . ARG A 1 97 ? 1.592 0.013 4.733 1.00 85.56 97 ARG A N 1
ATOM 787 C CA . ARG A 1 97 ? 1.737 -0.775 3.505 1.00 85.56 97 ARG A CA 1
ATOM 788 C C . ARG A 1 97 ? 1.684 0.097 2.249 1.00 85.56 97 ARG A C 1
ATOM 790 O O . ARG A 1 97 ? 2.473 -0.135 1.339 1.00 85.56 97 ARG A O 1
ATOM 797 N N . TYR A 1 98 ? 0.800 1.093 2.216 1.00 88.31 98 TYR A N 1
ATOM 798 C CA . TYR A 1 98 ? 0.587 1.962 1.051 1.00 88.31 98 TYR A CA 1
ATOM 799 C C . TYR A 1 98 ? 1.257 3.344 1.165 1.00 88.31 98 TYR A C 1
ATOM 801 O O . TYR A 1 98 ? 1.199 4.132 0.227 1.00 88.31 98 TYR A O 1
ATOM 809 N N . ALA A 1 99 ? 1.965 3.645 2.262 1.00 89.12 99 ALA A N 1
ATOM 810 C CA . ALA A 1 99 ? 2.625 4.942 2.480 1.00 89.12 99 ALA A CA 1
ATOM 811 C C . ALA A 1 99 ? 3.604 5.321 1.359 1.00 89.12 99 ALA A C 1
ATOM 813 O O . ALA A 1 99 ? 3.752 6.496 1.034 1.00 89.12 99 ALA A O 1
ATOM 814 N N . ASN A 1 100 ? 4.269 4.324 0.771 1.00 87.50 100 ASN A N 1
ATOM 815 C CA . ASN A 1 100 ? 5.260 4.530 -0.283 1.00 87.50 100 ASN A CA 1
ATOM 816 C C . ASN A 1 100 ? 4.670 4.427 -1.696 1.00 87.50 100 ASN A C 1
ATOM 818 O O . ASN A 1 100 ? 5.420 4.559 -2.658 1.00 87.50 100 ASN A O 1
ATOM 822 N N . GLU A 1 101 ? 3.366 4.177 -1.847 1.00 90.00 101 GLU A N 1
ATOM 823 C CA . GLU A 1 101 ? 2.741 3.911 -3.148 1.00 90.00 101 GLU A CA 1
ATOM 824 C C . GLU A 1 101 ? 2.924 5.078 -4.124 1.00 90.00 101 GLU A C 1
ATOM 826 O O . GLU A 1 101 ? 3.399 4.882 -5.242 1.00 90.00 101 GLU A O 1
ATOM 831 N N . SER A 1 102 ? 2.610 6.303 -3.693 1.00 90.44 102 SER A N 1
ATOM 832 C CA . SER A 1 102 ? 2.745 7.502 -4.531 1.00 90.44 102 SER A CA 1
ATOM 833 C C . SER A 1 102 ? 4.193 7.740 -4.958 1.00 90.44 102 SER A C 1
ATOM 835 O O . SER A 1 102 ? 4.461 8.005 -6.127 1.00 90.44 102 SER A O 1
ATOM 837 N N . PHE A 1 103 ? 5.133 7.565 -4.029 1.00 89.62 103 PHE A N 1
ATOM 838 C CA . PHE A 1 103 ? 6.560 7.690 -4.303 1.00 89.62 103 PHE A CA 1
ATOM 839 C C . PHE A 1 103 ? 7.049 6.620 -5.289 1.00 89.62 103 PHE A C 1
ATOM 841 O O . PHE A 1 103 ? 7.741 6.938 -6.253 1.00 89.62 103 PHE A O 1
ATOM 848 N N . MET A 1 104 ? 6.650 5.358 -5.102 1.00 90.19 104 MET A N 1
ATOM 849 C CA . MET A 1 104 ? 6.974 4.279 -6.039 1.00 90.19 104 MET A CA 1
ATOM 850 C C . MET A 1 104 ? 6.398 4.549 -7.431 1.00 90.19 104 MET A C 1
ATOM 852 O O . MET A 1 104 ? 7.090 4.321 -8.419 1.00 90.19 104 MET A O 1
ATOM 856 N N . ARG A 1 105 ? 5.175 5.087 -7.519 1.00 90.94 105 ARG A N 1
ATOM 857 C CA . ARG A 1 105 ? 4.530 5.441 -8.790 1.00 90.94 105 ARG A CA 1
ATOM 858 C C . ARG A 1 105 ? 5.324 6.481 -9.575 1.00 90.94 105 ARG A C 1
ATOM 860 O O . ARG A 1 105 ? 5.444 6.360 -10.789 1.00 90.94 105 ARG A O 1
ATOM 867 N N . GLU A 1 106 ? 5.886 7.480 -8.900 1.00 91.81 106 GLU A N 1
ATOM 868 C CA . GLU A 1 106 ? 6.762 8.465 -9.545 1.00 91.81 106 GLU A CA 1
ATOM 869 C C . GLU A 1 106 ? 8.092 7.842 -9.990 1.00 91.81 106 GLU A C 1
ATOM 871 O O . GLU A 1 106 ? 8.580 8.146 -11.081 1.00 91.81 106 GLU A O 1
ATOM 876 N N . LEU A 1 107 ? 8.650 6.920 -9.198 1.00 91.50 107 LEU A N 1
ATOM 877 C CA . LEU A 1 107 ? 9.881 6.208 -9.551 1.00 91.50 107 LEU A CA 1
ATOM 878 C C . LEU A 1 107 ? 9.741 5.313 -10.789 1.00 91.50 107 LEU A C 1
ATOM 880 O O . LEU A 1 107 ? 10.742 5.117 -11.479 1.00 91.50 107 LEU A O 1
ATOM 884 N N . LEU A 1 108 ? 8.540 4.817 -11.115 1.00 91.56 108 LEU A N 1
ATOM 885 C CA . LEU A 1 108 ? 8.317 4.039 -12.343 1.00 91.56 108 LEU A CA 1
ATOM 886 C C . LEU A 1 108 ? 8.742 4.820 -13.591 1.00 91.56 108 LEU A C 1
ATOM 888 O O . LEU A 1 108 ? 9.439 4.281 -14.439 1.00 91.56 108 LEU A O 1
ATOM 892 N N . THR A 1 109 ? 8.474 6.127 -13.642 1.00 91.94 109 THR A N 1
ATOM 893 C CA . THR A 1 109 ? 8.896 6.962 -14.781 1.00 91.94 109 THR A CA 1
ATOM 894 C C . THR A 1 109 ? 10.417 6.999 -14.965 1.00 91.94 109 THR A C 1
ATOM 896 O O . THR A 1 109 ? 10.916 7.163 -16.079 1.00 91.94 109 THR A O 1
ATOM 899 N N . VAL A 1 110 ? 11.185 6.847 -13.880 1.00 91.94 110 VAL A N 1
ATOM 900 C CA . VAL A 1 110 ? 12.650 6.772 -13.933 1.00 91.94 110 VAL A CA 1
ATOM 901 C C . VAL A 1 110 ? 13.086 5.430 -14.514 1.00 91.94 110 VAL A C 1
ATOM 903 O O . VAL A 1 110 ? 13.991 5.414 -15.347 1.00 91.94 110 VAL A O 1
ATOM 906 N N . ILE A 1 111 ? 12.427 4.336 -14.124 1.00 92.19 111 ILE A N 1
ATOM 907 C CA . ILE A 1 111 ? 12.651 2.999 -14.691 1.00 92.19 111 ILE A CA 1
ATOM 908 C C . ILE A 1 111 ? 12.359 3.011 -16.192 1.00 92.19 111 ILE A C 1
ATOM 910 O O . ILE A 1 111 ? 13.249 2.665 -16.964 1.00 92.19 111 ILE A O 1
ATOM 914 N N . ASP A 1 112 ? 11.200 3.524 -16.608 1.00 91.44 112 ASP A N 1
ATOM 915 C CA . ASP A 1 112 ? 10.809 3.598 -18.023 1.00 91.44 112 ASP A CA 1
ATOM 916 C C . ASP A 1 112 ? 11.848 4.369 -18.855 1.00 91.44 112 ASP A C 1
ATOM 918 O O . ASP A 1 112 ? 12.187 4.016 -19.985 1.00 91.44 112 ASP A O 1
ATOM 922 N N . ASN A 1 113 ? 12.397 5.452 -18.293 1.00 91.19 113 ASN A N 1
ATOM 923 C CA . ASN A 1 113 ? 13.442 6.230 -18.952 1.00 91.19 113 ASN A CA 1
ATOM 924 C C . ASN A 1 113 ? 14.781 5.474 -19.032 1.00 91.19 113 ASN A C 1
ATOM 926 O O . ASN A 1 113 ? 15.497 5.635 -20.023 1.00 91.19 113 ASN A O 1
ATOM 930 N N . LEU A 1 114 ? 15.131 4.679 -18.014 1.00 89.94 114 LEU A N 1
ATOM 931 C CA . LEU A 1 114 ? 16.328 3.829 -18.020 1.00 89.94 114 LEU A CA 1
ATOM 932 C C . LEU A 1 114 ? 16.202 2.695 -19.042 1.00 89.94 114 LEU A C 1
ATOM 934 O O . LEU A 1 114 ? 17.150 2.454 -19.790 1.00 89.94 114 LEU A O 1
ATOM 938 N N . GLU A 1 115 ? 15.040 2.048 -19.115 1.00 89.88 115 GLU A N 1
ATOM 939 C CA . GLU A 1 115 ? 14.725 1.028 -20.122 1.00 89.88 115 GLU A CA 1
ATOM 940 C C . GLU A 1 115 ? 14.804 1.621 -21.531 1.00 89.88 115 GLU A C 1
ATOM 942 O O . GLU A 1 115 ? 15.551 1.119 -22.373 1.00 89.88 115 GLU A O 1
ATOM 947 N N . ARG A 1 116 ? 14.178 2.784 -21.756 1.00 88.81 116 ARG A N 1
ATOM 948 C CA . ARG A 1 116 ? 14.277 3.498 -23.036 1.00 88.81 116 ARG A CA 1
ATOM 949 C C . ARG A 1 116 ? 15.724 3.843 -23.395 1.00 88.81 116 ARG A C 1
ATOM 951 O O . ARG A 1 116 ? 16.113 3.739 -24.556 1.00 88.81 116 ARG A O 1
ATOM 958 N N . ALA A 1 117 ? 16.545 4.254 -22.429 1.00 87.56 117 ALA A N 1
ATOM 959 C CA . ALA A 1 117 ? 17.960 4.538 -22.671 1.00 87.56 117 ALA A CA 1
ATOM 960 C C . ALA A 1 117 ? 18.762 3.275 -23.046 1.00 87.56 117 ALA A C 1
ATOM 962 O O . ALA A 1 117 ? 19.644 3.345 -23.907 1.00 87.56 117 ALA A O 1
ATOM 963 N N . LEU A 1 118 ? 18.447 2.120 -22.451 1.00 86.38 118 LEU A N 1
ATOM 964 C CA . LEU A 1 118 ? 19.033 0.829 -22.828 1.00 86.38 118 LEU A CA 1
ATOM 965 C C . LEU A 1 118 ? 18.661 0.434 -24.262 1.00 86.38 118 LEU A C 1
ATOM 967 O O . LEU A 1 118 ? 19.543 0.070 -25.038 1.00 86.38 118 LEU A O 1
ATOM 971 N N . GLU A 1 119 ? 17.396 0.587 -24.651 1.00 85.56 119 GLU A N 1
ATOM 972 C CA . GLU A 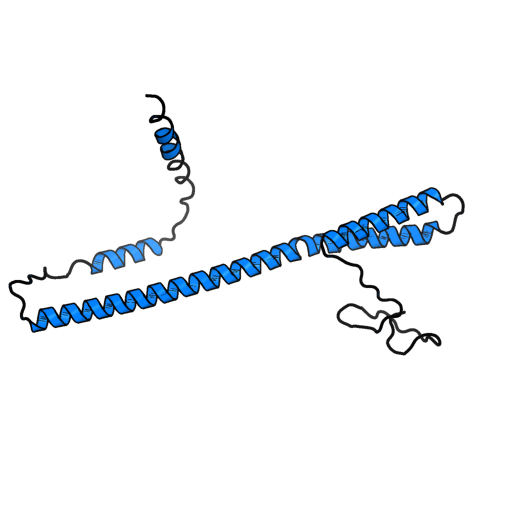1 119 ? 16.940 0.293 -26.017 1.00 85.56 119 GLU A CA 1
ATOM 973 C C . GLU A 1 119 ? 17.671 1.136 -27.072 1.00 85.56 119 GLU A C 1
ATOM 975 O O . GLU A 1 119 ? 18.060 0.627 -28.123 1.00 85.56 119 GLU A O 1
ATOM 980 N N . HIS A 1 120 ? 17.920 2.417 -26.781 1.00 82.75 120 HIS A N 1
ATOM 981 C CA . HIS A 1 120 ? 18.572 3.339 -27.718 1.00 82.75 120 HIS A CA 1
ATOM 982 C C . HIS A 1 120 ? 20.106 3.208 -27.752 1.00 82.75 120 HIS A C 1
ATOM 984 O O . HIS A 1 120 ? 20.740 3.704 -28.683 1.00 82.75 120 HIS A O 1
ATOM 990 N N . SER A 1 121 ? 20.725 2.569 -26.754 1.00 74.00 121 SER A N 1
ATOM 991 C CA . SER A 1 121 ? 22.190 2.425 -26.664 1.00 74.00 121 SER A CA 1
ATOM 992 C C . SER A 1 121 ? 22.729 1.158 -27.345 1.00 74.00 121 SER A C 1
ATOM 994 O O . SER A 1 121 ? 23.924 1.076 -27.634 1.00 74.00 121 SER A O 1
ATOM 996 N N . GLY A 1 122 ? 21.860 0.202 -27.696 1.00 61.59 122 GLY A N 1
ATOM 997 C CA . GLY A 1 122 ? 22.220 -1.053 -28.373 1.00 61.59 122 GLY A CA 1
ATOM 998 C C . GLY A 1 122 ? 22.728 -0.922 -29.820 1.00 61.59 122 GLY A C 1
ATOM 999 O O . GLY A 1 122 ? 23.157 -1.915 -30.405 1.00 61.59 122 GLY A O 1
ATOM 1000 N N . THR A 1 123 ? 22.708 0.274 -30.416 1.00 58.94 123 THR A N 1
ATOM 1001 C CA . THR A 1 123 ? 23.087 0.499 -31.824 1.00 58.94 123 THR A CA 1
ATOM 1002 C C . THR A 1 123 ? 24.557 0.858 -32.062 1.00 58.94 123 THR A C 1
ATOM 1004 O O . THR A 1 123 ? 25.013 0.754 -33.201 1.00 58.94 123 THR A O 1
ATOM 1007 N N . GLU A 1 124 ? 25.335 1.235 -31.039 1.00 61.62 124 GLU A N 1
ATOM 1008 C CA . GLU A 1 124 ? 26.749 1.608 -31.213 1.00 61.62 124 GLU A CA 1
ATOM 1009 C C . GLU A 1 124 ? 27.711 0.698 -30.432 1.00 61.62 124 GLU A C 1
ATOM 1011 O O . GLU A 1 124 ? 27.733 0.668 -29.203 1.00 61.62 124 GLU A O 1
ATOM 1016 N N . ALA A 1 125 ? 28.597 0.004 -31.156 1.00 57.75 125 ALA A N 1
ATOM 1017 C CA . ALA A 1 125 ? 29.591 -0.924 -30.599 1.00 57.75 125 ALA A CA 1
ATOM 1018 C C . ALA A 1 125 ? 30.599 -0.285 -29.613 1.00 57.75 125 ALA A C 1
ATOM 1020 O O . ALA A 1 125 ? 31.332 -0.999 -28.930 1.00 57.75 125 ALA A O 1
ATOM 1021 N N . SER A 1 126 ? 30.655 1.048 -29.523 1.00 62.12 126 SER A N 1
ATOM 1022 C CA . SER A 1 126 ? 31.537 1.802 -28.621 1.00 62.12 126 SER A CA 1
ATOM 1023 C C . SER A 1 126 ? 30.997 1.938 -27.189 1.00 62.12 126 SER A C 1
ATOM 1025 O O . SER A 1 126 ? 31.741 2.374 -26.310 1.00 62.12 126 SER A O 1
ATOM 1027 N N . GLN A 1 127 ? 29.739 1.557 -26.927 1.00 66.94 127 GLN A N 1
ATOM 1028 C CA . GLN A 1 127 ? 29.056 1.825 -25.653 1.00 66.94 127 GLN A CA 1
ATOM 1029 C C . GLN A 1 127 ? 28.923 0.611 -24.717 1.00 66.94 127 GLN A C 1
ATOM 1031 O O . GLN A 1 127 ? 28.255 0.709 -23.691 1.00 66.94 127 GLN A O 1
ATOM 1036 N N . GLY A 1 128 ? 29.583 -0.519 -25.004 1.00 75.19 128 GLY A N 1
ATOM 1037 C CA . GLY A 1 128 ? 29.382 -1.779 -24.266 1.00 75.19 128 GLY A CA 1
ATOM 1038 C C . GLY A 1 128 ? 29.482 -1.666 -22.736 1.00 75.19 128 GLY A C 1
ATOM 1039 O O . GLY A 1 128 ? 28.599 -2.144 -22.032 1.00 75.19 128 GLY A O 1
ATOM 1040 N N . GLY A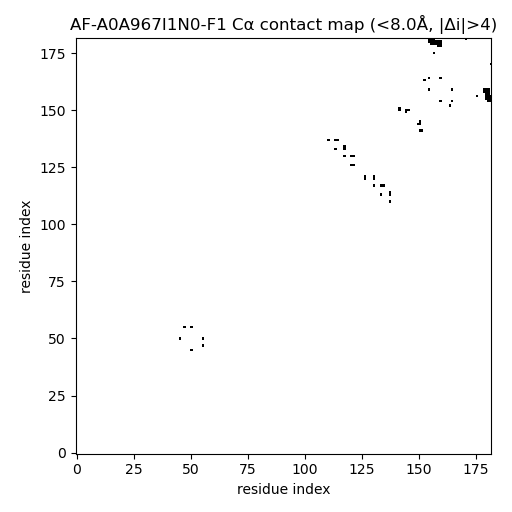 1 129 ? 30.493 -0.960 -22.214 1.00 81.81 129 GLY A N 1
ATOM 1041 C CA . GLY A 1 129 ? 30.643 -0.763 -20.763 1.00 81.81 129 GLY A CA 1
ATOM 1042 C C . GLY A 1 129 ? 29.575 0.145 -20.135 1.00 81.81 129 GLY A C 1
ATOM 1043 O O . GLY A 1 129 ? 29.237 -0.019 -18.965 1.00 81.81 129 GLY A O 1
ATOM 1044 N N . LEU A 1 130 ? 29.014 1.084 -20.905 1.00 83.06 130 LEU A N 1
ATOM 1045 C CA . LEU A 1 130 ? 27.910 1.935 -20.456 1.00 83.06 130 LEU A CA 1
ATOM 1046 C C . LEU A 1 130 ? 26.601 1.138 -20.403 1.00 83.06 130 LEU A C 1
ATOM 1048 O O . LEU A 1 130 ? 25.902 1.202 -19.396 1.00 83.06 130 LEU A O 1
ATOM 1052 N N . VAL A 1 131 ? 26.308 0.354 -21.446 1.00 86.12 131 VAL A N 1
ATOM 1053 C CA . VAL A 1 131 ? 25.124 -0.521 -21.515 1.00 86.12 131 VAL A CA 1
ATOM 1054 C C . VAL A 1 131 ? 25.139 -1.538 -20.375 1.00 86.12 131 VAL A C 1
ATOM 1056 O O . VAL A 1 131 ? 24.128 -1.726 -19.698 1.00 86.12 131 VAL A O 1
ATOM 1059 N N . GLU A 1 132 ? 26.293 -2.154 -20.109 1.00 86.88 132 GLU A N 1
ATOM 1060 C CA . GLU A 1 132 ? 26.458 -3.097 -19.001 1.00 86.88 132 GLU A CA 1
ATOM 1061 C C . GLU A 1 132 ? 26.204 -2.424 -17.644 1.00 86.88 132 GLU A C 1
ATOM 1063 O O . GLU A 1 132 ? 25.391 -2.911 -16.856 1.00 86.88 132 GLU A O 1
ATOM 1068 N N . GLY A 1 133 ? 26.817 -1.262 -17.390 1.00 88.31 133 GLY A N 1
ATOM 1069 C CA . GLY A 1 133 ? 26.603 -0.514 -16.147 1.00 88.31 133 GLY A CA 1
ATOM 1070 C C . GLY A 1 133 ? 25.146 -0.080 -15.948 1.00 88.31 133 GLY A C 1
ATOM 1071 O O . GLY A 1 133 ? 24.614 -0.162 -14.835 1.00 88.31 133 GLY A O 1
ATOM 1072 N N . LEU A 1 134 ? 24.474 0.331 -17.024 1.00 89.44 134 LEU A N 1
ATOM 1073 C CA . LEU A 1 134 ? 23.072 0.741 -16.992 1.00 89.44 134 LEU A CA 1
ATOM 1074 C C . LEU A 1 134 ? 22.144 -0.463 -16.746 1.00 89.44 134 LEU A C 1
ATOM 1076 O O . LEU A 1 134 ? 21.250 -0.381 -15.906 1.00 89.44 134 LEU A O 1
ATOM 1080 N N . THR A 1 135 ? 22.437 -1.612 -17.362 1.00 90.25 135 THR A N 1
ATOM 1081 C CA . THR A 1 135 ? 21.727 -2.884 -17.132 1.00 90.25 135 THR A CA 1
ATOM 1082 C C . THR A 1 135 ? 21.862 -3.342 -15.678 1.00 90.25 135 THR A C 1
ATOM 1084 O O . THR A 1 135 ? 20.875 -3.713 -15.039 1.00 90.25 135 THR A O 1
ATOM 1087 N N . MET A 1 136 ? 23.073 -3.279 -15.114 1.00 92.50 136 MET A N 1
ATOM 1088 C CA . MET A 1 136 ? 23.311 -3.611 -13.705 1.00 92.50 136 MET A CA 1
ATOM 1089 C C . MET A 1 136 ? 22.560 -2.669 -12.760 1.00 92.50 136 MET A C 1
ATOM 1091 O O . MET A 1 136 ? 22.023 -3.117 -11.746 1.00 92.50 136 MET A O 1
ATOM 1095 N N . THR A 1 137 ? 22.504 -1.378 -13.095 1.00 91.62 137 THR A N 1
ATOM 1096 C CA . THR A 1 137 ? 21.793 -0.369 -12.300 1.00 91.62 137 THR A CA 1
ATOM 1097 C C . THR A 1 137 ? 20.286 -0.610 -12.323 1.00 91.62 137 THR A C 1
ATOM 1099 O O . THR A 1 137 ? 19.672 -0.631 -11.258 1.00 91.62 137 THR A O 1
ATOM 1102 N N . LEU A 1 138 ? 19.704 -0.863 -13.503 1.00 92.12 138 LEU A N 1
ATOM 1103 C CA . LEU A 1 138 ? 18.287 -1.202 -13.655 1.00 92.12 138 LEU A CA 1
ATOM 1104 C C . LEU A 1 138 ? 17.930 -2.448 -12.837 1.00 92.12 138 LEU A C 1
ATOM 1106 O O . LEU A 1 138 ? 16.993 -2.420 -12.043 1.00 92.12 138 LEU A O 1
ATOM 1110 N N . LYS A 1 139 ? 18.734 -3.512 -12.944 1.00 92.81 139 LYS A N 1
ATOM 1111 C CA . LYS A 1 139 ? 18.542 -4.729 -12.148 1.00 92.81 139 LYS A CA 1
ATOM 1112 C C . LYS A 1 139 ? 18.597 -4.447 -10.645 1.00 92.81 139 LYS A C 1
ATOM 1114 O O . LYS A 1 139 ? 17.711 -4.866 -9.909 1.00 92.81 139 LYS A O 1
ATOM 1119 N N . GLY A 1 140 ? 19.610 -3.708 -10.189 1.00 93.56 140 GLY A N 1
ATOM 1120 C CA . GLY A 1 140 ? 19.740 -3.334 -8.781 1.00 93.56 140 GLY A CA 1
ATOM 1121 C C . GLY A 1 140 ? 18.557 -2.503 -8.278 1.00 93.56 140 GLY A C 1
ATOM 1122 O O . GLY A 1 140 ? 18.152 -2.663 -7.128 1.00 93.56 140 GLY A O 1
ATOM 1123 N N . PHE A 1 141 ? 17.987 -1.656 -9.136 1.00 92.19 141 PHE A N 1
ATOM 1124 C CA . PHE A 1 141 ? 16.791 -0.868 -8.845 1.00 92.19 141 PHE A CA 1
ATOM 1125 C C . PHE A 1 141 ? 15.533 -1.745 -8.739 1.00 92.19 141 PHE A C 1
ATOM 1127 O O . PHE A 1 141 ? 14.767 -1.616 -7.789 1.00 92.19 141 PHE A O 1
ATOM 1134 N N . LEU A 1 142 ? 15.325 -2.686 -9.659 1.00 92.38 142 LEU A N 1
ATOM 1135 C CA . LEU A 1 142 ? 14.201 -3.626 -9.571 1.00 92.38 142 LEU A CA 1
ATOM 1136 C C . LEU A 1 142 ? 14.312 -4.513 -8.319 1.00 92.38 142 LEU A C 1
ATOM 1138 O O . LEU A 1 142 ? 13.335 -4.693 -7.591 1.00 92.38 142 LEU A O 1
ATOM 1142 N N . ASP A 1 143 ? 15.522 -4.976 -7.995 1.00 93.56 143 ASP A N 1
ATOM 1143 C CA . ASP A 1 143 ? 15.791 -5.734 -6.771 1.00 93.56 143 ASP A CA 1
ATOM 1144 C C . ASP A 1 143 ? 15.519 -4.903 -5.504 1.00 93.56 143 ASP A C 1
ATOM 1146 O O . ASP A 1 143 ? 15.147 -5.461 -4.466 1.00 93.56 143 ASP A O 1
ATOM 1150 N N . THR A 1 144 ? 15.734 -3.579 -5.530 1.00 91.38 144 THR A N 1
ATOM 1151 C CA . THR A 1 144 ? 15.396 -2.715 -4.387 1.00 91.38 144 THR A CA 1
ATOM 1152 C C . THR A 1 144 ? 13.888 -2.588 -4.233 1.00 91.38 144 THR A C 1
ATOM 1154 O O . THR A 1 144 ? 13.406 -2.796 -3.119 1.00 91.38 144 THR A O 1
ATOM 1157 N N . LEU A 1 145 ? 13.142 -2.345 -5.314 1.00 90.06 145 LEU A N 1
ATOM 1158 C CA . LEU A 1 145 ? 11.677 -2.295 -5.289 1.00 90.06 145 LEU A CA 1
ATOM 1159 C C . LEU A 1 145 ? 11.061 -3.602 -4.775 1.00 90.06 145 LEU A C 1
ATOM 1161 O O . LEU A 1 145 ? 10.184 -3.562 -3.906 1.00 90.06 145 LEU A O 1
ATOM 1165 N N . ALA A 1 146 ? 11.594 -4.750 -5.201 1.00 90.69 146 ALA A N 1
ATOM 1166 C CA . ALA A 1 146 ? 11.132 -6.061 -4.750 1.00 90.69 146 ALA A CA 1
ATOM 1167 C C . ALA A 1 146 ? 11.256 -6.234 -3.226 1.00 90.69 146 ALA A C 1
ATOM 1169 O O . ALA A 1 146 ? 10.359 -6.786 -2.587 1.00 90.69 146 ALA A O 1
ATOM 1170 N N . ARG A 1 147 ? 12.319 -5.699 -2.602 1.00 90.25 147 ARG A N 1
ATOM 1171 C CA . ARG A 1 147 ? 12.481 -5.721 -1.132 1.00 90.25 147 ARG A CA 1
ATOM 1172 C C . ARG A 1 147 ? 11.463 -4.856 -0.393 1.00 90.25 147 ARG A C 1
ATOM 1174 O O . ARG A 1 147 ? 11.176 -5.138 0.767 1.00 90.25 147 ARG A O 1
ATOM 1181 N N . PHE A 1 148 ? 10.921 -3.833 -1.047 1.00 87.00 148 PHE A N 1
ATOM 1182 C CA . PHE A 1 148 ? 9.821 -3.022 -0.523 1.00 87.00 148 PHE A CA 1
ATOM 1183 C C . PHE A 1 148 ? 8.437 -3.559 -0.932 1.00 87.00 148 PHE A C 1
ATOM 1185 O O . PHE A 1 148 ? 7.432 -2.898 -0.686 1.00 87.00 148 PHE A O 1
ATOM 1192 N N . GLY A 1 149 ? 8.366 -4.766 -1.509 1.00 86.31 149 GLY A N 1
ATOM 1193 C CA . GLY A 1 149 ? 7.113 -5.440 -1.859 1.00 86.31 149 GLY A CA 1
ATOM 1194 C C . GLY A 1 149 ? 6.522 -5.038 -3.211 1.00 86.31 149 GLY A C 1
ATOM 1195 O O . GLY A 1 149 ? 5.382 -5.399 -3.490 1.00 86.31 149 GLY A O 1
ATOM 1196 N N . CYS A 1 150 ? 7.273 -4.314 -4.045 1.00 89.06 150 CYS A N 1
ATOM 1197 C CA . CYS A 1 150 ? 6.866 -3.932 -5.394 1.00 89.06 150 CYS A CA 1
ATOM 1198 C C . CYS A 1 150 ? 7.601 -4.801 -6.423 1.00 89.06 150 CYS A C 1
ATOM 1200 O O . CYS A 1 150 ? 8.820 -4.718 -6.555 1.00 89.06 150 CYS A O 1
ATOM 1202 N N . THR A 1 151 ? 6.869 -5.657 -7.136 1.00 90.06 151 THR A N 1
ATOM 1203 C CA . THR A 1 151 ? 7.425 -6.558 -8.155 1.00 90.06 151 THR A CA 1
ATOM 1204 C C . THR A 1 151 ? 6.852 -6.237 -9.525 1.00 90.06 151 THR A C 1
ATOM 1206 O O . THR A 1 151 ? 5.665 -5.937 -9.645 1.00 90.06 151 THR A O 1
ATOM 1209 N N . GLN A 1 152 ? 7.682 -6.357 -10.559 1.00 90.00 152 GLN A N 1
ATOM 1210 C CA . GLN A 1 152 ? 7.235 -6.235 -11.942 1.00 90.00 152 GLN A CA 1
ATOM 1211 C C . GLN A 1 152 ? 6.216 -7.330 -12.280 1.00 90.00 152 GLN A C 1
ATOM 1213 O O . GLN A 1 152 ? 6.363 -8.485 -11.873 1.00 90.00 152 GLN A O 1
ATOM 1218 N N . VAL A 1 153 ? 5.186 -6.959 -13.037 1.00 91.31 153 VAL A N 1
ATOM 1219 C CA . VAL A 1 153 ? 4.226 -7.905 -13.605 1.00 91.31 153 VAL A CA 1
ATOM 1220 C C . VAL A 1 153 ? 4.805 -8.435 -14.912 1.00 91.31 153 VAL A C 1
ATOM 1222 O O . VAL A 1 153 ? 4.952 -7.703 -15.885 1.00 91.31 153 VAL A O 1
ATOM 1225 N N . GLU A 1 154 ? 5.144 -9.718 -14.937 1.00 88.06 154 GLU A N 1
ATOM 1226 C CA . GLU A 1 154 ? 5.517 -10.409 -16.172 1.00 88.06 154 GLU A CA 1
ATOM 1227 C C . GLU A 1 154 ? 4.270 -10.621 -17.039 1.00 88.06 154 GLU A C 1
ATOM 1229 O O . GLU A 1 154 ? 3.445 -11.476 -16.704 1.00 88.06 154 GLU A O 1
ATOM 1234 N N . ALA A 1 155 ? 4.147 -9.866 -18.133 1.00 88.31 155 ALA A N 1
ATOM 1235 C CA . ALA A 1 155 ? 2.951 -9.861 -18.972 1.00 88.31 155 ALA A CA 1
ATOM 1236 C C . ALA A 1 155 ? 3.132 -10.633 -20.294 1.00 88.31 155 ALA A C 1
ATOM 1238 O O . ALA A 1 155 ? 2.284 -11.454 -20.632 1.00 88.31 155 ALA A O 1
ATOM 1239 N N . THR A 1 156 ? 4.244 -10.435 -21.011 1.00 88.94 156 THR A N 1
ATOM 1240 C CA . THR A 1 156 ? 4.483 -11.019 -22.344 1.00 88.94 156 THR A CA 1
ATOM 1241 C C . THR A 1 156 ? 4.323 -12.543 -22.361 1.00 88.94 156 THR A C 1
ATOM 1243 O O . THR A 1 156 ? 4.937 -13.263 -21.569 1.00 88.94 156 THR A O 1
ATOM 1246 N N . GLY A 1 157 ? 3.488 -13.043 -23.273 1.00 88.19 157 GLY A N 1
ATOM 1247 C CA . GLY A 1 157 ? 3.202 -14.467 -23.451 1.00 88.19 157 GLY A CA 1
ATOM 1248 C C . GLY A 1 157 ? 2.250 -15.075 -22.414 1.00 88.19 157 GLY A C 1
ATOM 1249 O O . GLY A 1 157 ? 1.992 -16.279 -22.468 1.00 88.19 157 GLY A O 1
ATOM 1250 N N . LYS A 1 158 ? 1.715 -14.288 -21.469 1.00 90.88 158 LYS A N 1
ATOM 1251 C CA . LYS A 1 158 ? 0.720 -14.755 -20.490 1.00 90.88 158 LYS A CA 1
ATOM 1252 C C . LYS A 1 158 ? -0.706 -14.381 -20.908 1.00 90.88 158 LYS A C 1
ATOM 1254 O O . LYS A 1 158 ? -0.898 -13.421 -21.656 1.00 90.88 158 LYS A O 1
ATOM 1259 N N . PRO A 1 159 ? -1.728 -15.107 -20.415 1.00 92.50 159 PRO A N 1
ATOM 1260 C CA . PRO A 1 159 ? -3.119 -14.715 -20.612 1.00 92.50 159 PRO A CA 1
ATOM 1261 C C . PRO A 1 159 ? -3.375 -13.296 -20.098 1.00 92.50 159 PRO A C 1
ATOM 1263 O O . PRO A 1 159 ? -2.872 -12.906 -19.041 1.00 92.50 159 PRO A O 1
ATOM 1266 N N . PHE A 1 160 ? -4.177 -12.532 -20.832 1.00 92.38 160 PHE A N 1
ATOM 1267 C CA . PHE A 1 160 ? -4.570 -11.193 -20.413 1.00 92.38 160 PHE A CA 1
ATOM 1268 C C . PHE A 1 160 ? -5.451 -11.242 -19.149 1.00 92.38 160 PHE A C 1
ATOM 1270 O O . PHE A 1 160 ? -6.474 -11.928 -19.128 1.00 92.38 160 PHE A O 1
ATOM 1277 N N . ASP A 1 161 ? -5.075 -10.488 -18.110 1.00 93.44 161 ASP A N 1
ATOM 1278 C CA . ASP A 1 161 ? -5.839 -10.310 -16.874 1.00 93.44 161 ASP A CA 1
ATOM 1279 C C . ASP A 1 161 ? -6.103 -8.806 -16.660 1.00 93.44 161 ASP A C 1
ATOM 1281 O O . ASP A 1 161 ? -5.148 -8.060 -16.430 1.00 93.44 161 ASP A O 1
ATOM 1285 N N . PRO A 1 162 ? -7.369 -8.341 -16.691 1.00 92.38 162 PRO A N 1
ATOM 1286 C CA . PRO A 1 162 ? -7.721 -6.933 -16.486 1.00 92.38 162 PRO A CA 1
ATOM 1287 C C . PRO A 1 162 ? -7.276 -6.337 -15.143 1.00 92.38 162 PRO A C 1
ATOM 1289 O O . PRO A 1 162 ? -7.243 -5.118 -15.005 1.00 92.38 162 PRO A O 1
ATOM 1292 N N . ASN A 1 163 ? -6.973 -7.164 -14.136 1.00 93.19 163 ASN A N 1
ATOM 1293 C CA . ASN A 1 163 ? -6.485 -6.677 -12.843 1.00 93.19 163 ASN A CA 1
ATOM 1294 C C . ASN 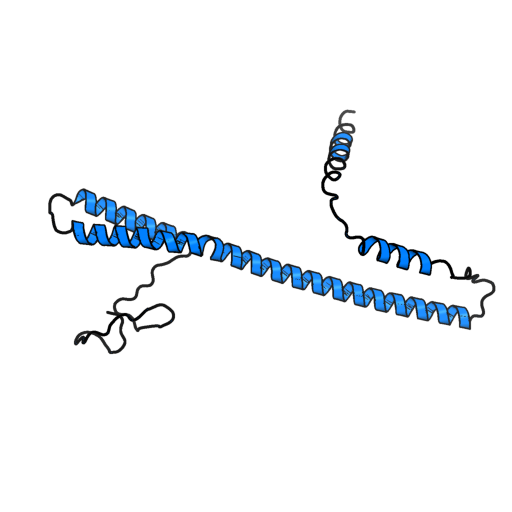A 1 163 ? -5.014 -6.242 -12.893 1.00 93.19 163 ASN A C 1
ATOM 1296 O O . ASN A 1 163 ? -4.582 -5.467 -12.041 1.00 93.19 163 ASN A O 1
ATOM 1300 N N . PHE A 1 164 ? -4.249 -6.757 -13.860 1.00 90.81 164 PHE A N 1
ATOM 1301 C CA . PHE A 1 164 ? -2.803 -6.548 -13.959 1.00 90.81 164 PHE A CA 1
ATOM 1302 C C . PHE A 1 164 ? -2.366 -5.914 -15.280 1.00 90.81 164 PHE A C 1
ATOM 1304 O O . PHE A 1 164 ? -1.274 -5.354 -15.344 1.00 90.81 164 PHE A O 1
ATOM 1311 N N . HIS A 1 165 ? -3.185 -6.005 -16.329 1.00 93.00 165 HIS A N 1
ATOM 1312 C CA . HIS A 1 165 ? -2.827 -5.600 -17.683 1.00 93.00 165 HIS A CA 1
ATOM 1313 C C . HIS A 1 165 ? -3.812 -4.568 -18.241 1.00 93.00 165 HIS A C 1
ATOM 1315 O O . HIS A 1 165 ? -5.029 -4.696 -18.102 1.00 93.00 165 HIS A O 1
ATOM 1321 N N . GLU A 1 166 ? -3.274 -3.580 -18.954 1.00 92.94 166 GLU A N 1
ATOM 1322 C CA . GLU A 1 166 ? -4.040 -2.616 -19.743 1.00 92.94 166 GLU A CA 1
ATOM 1323 C C . GLU A 1 166 ? -3.831 -2.910 -21.236 1.00 92.94 166 GLU A C 1
ATOM 1325 O O . GLU A 1 166 ? -2.718 -2.819 -21.750 1.00 92.94 166 GLU A O 1
ATOM 1330 N N . ALA A 1 167 ? -4.896 -3.304 -21.942 1.00 91.50 167 ALA A N 1
ATOM 1331 C CA . ALA A 1 167 ? -4.826 -3.592 -23.373 1.00 91.50 167 ALA A CA 1
ATOM 1332 C C . ALA A 1 167 ? -4.938 -2.295 -24.187 1.00 91.50 167 ALA A C 1
ATOM 1334 O O . ALA A 1 167 ? -6.019 -1.715 -24.292 1.00 91.50 167 ALA A O 1
ATOM 1335 N N . VAL A 1 168 ? -3.829 -1.862 -24.790 1.00 93.38 168 VAL A N 1
ATOM 1336 C CA . VAL A 1 168 ? -3.773 -0.631 -25.600 1.00 93.38 168 VAL A CA 1
ATOM 1337 C C . VAL A 1 168 ? -4.125 -0.890 -27.072 1.00 93.38 168 VAL A C 1
ATOM 1339 O O . VAL A 1 168 ? -4.740 -0.049 -27.727 1.00 93.38 168 VAL A O 1
ATOM 1342 N N . SER A 1 169 ? -3.776 -2.066 -27.599 1.00 92.44 169 SER A N 1
ATOM 1343 C CA . SER A 1 169 ? -4.03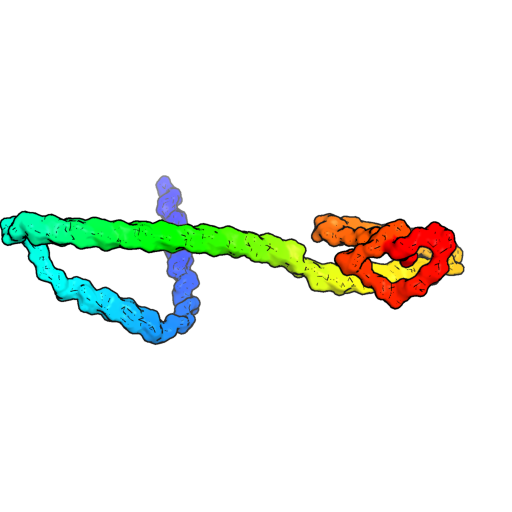6 -2.470 -28.986 1.00 92.44 169 SER A CA 1
ATOM 1344 C C . SER A 1 169 ? -4.175 -3.985 -29.113 1.00 92.44 169 SER A C 1
ATOM 1346 O O . SER A 1 169 ? -3.747 -4.731 -28.237 1.00 92.44 169 SER A O 1
ATOM 1348 N N . GLN A 1 170 ? -4.770 -4.438 -30.217 1.00 92.25 170 GLN A N 1
ATOM 1349 C CA . GLN A 1 170 ? -4.820 -5.851 -30.597 1.00 92.25 170 GLN A CA 1
ATOM 1350 C C . GLN A 1 170 ? -3.987 -6.053 -31.859 1.00 92.25 170 GLN A C 1
ATOM 1352 O O . GLN A 1 170 ? -4.070 -5.243 -32.784 1.00 92.25 170 GLN A O 1
ATOM 1357 N N . GLU A 1 171 ? -3.212 -7.130 -31.893 1.00 91.00 171 GLU A N 1
ATOM 1358 C CA . GLU A 1 171 ? -2.393 -7.522 -33.036 1.00 91.00 171 GLU A CA 1
ATOM 1359 C C . GLU A 1 171 ? -2.736 -8.958 -33.444 1.00 91.00 171 GLU A C 1
ATOM 1361 O O . GLU A 1 171 ? -2.975 -9.824 -32.599 1.00 91.00 171 GLU A O 1
ATOM 1366 N N . GLU A 1 172 ? -2.799 -9.202 -34.753 1.00 89.31 172 GLU A N 1
ATOM 1367 C CA . GLU A 1 172 ? -2.976 -10.548 -35.285 1.00 89.31 172 GLU A CA 1
ATOM 1368 C C . GLU A 1 172 ? -1.657 -11.315 -35.154 1.00 89.31 172 GLU A C 1
ATOM 1370 O O . GLU A 1 172 ? -0.668 -10.979 -35.801 1.00 89.31 172 GLU A O 1
ATOM 1375 N N . SER A 1 173 ? -1.647 -12.368 -34.336 1.00 88.00 173 SER A N 1
ATOM 1376 C CA . SER A 1 173 ? -0.493 -13.250 -34.164 1.00 88.00 173 SER A CA 1
ATOM 1377 C C . SER A 1 173 ? -0.840 -14.669 -34.603 1.00 88.00 173 SER A C 1
ATOM 1379 O O . SER A 1 173 ? -1.868 -15.216 -34.208 1.00 88.00 173 SER A O 1
ATOM 1381 N N . ALA A 1 174 ? 0.022 -15.269 -35.427 1.00 87.31 174 ALA A N 1
ATOM 1382 C CA . ALA A 1 174 ? -0.068 -16.686 -35.787 1.00 87.31 174 ALA A CA 1
ATOM 1383 C C . ALA A 1 174 ? 0.613 -17.598 -34.749 1.00 87.31 174 ALA A C 1
ATOM 1385 O O . ALA A 1 174 ? 0.361 -18.801 -34.732 1.00 87.31 174 ALA A O 1
ATOM 1386 N N . ASP A 1 175 ? 1.469 -17.020 -33.901 1.00 87.81 175 ASP A N 1
ATOM 1387 C CA . ASP A 1 175 ? 2.342 -17.754 -32.984 1.00 87.81 175 ASP A CA 1
ATOM 1388 C C . ASP A 1 175 ? 1.767 -17.856 -31.560 1.00 87.81 175 ASP A C 1
ATOM 1390 O O . ASP A 1 175 ? 2.307 -18.592 -30.736 1.00 87.81 175 ASP A O 1
ATOM 1394 N N . HIS A 1 176 ? 0.721 -17.086 -31.236 1.00 87.19 176 HIS A N 1
ATOM 1395 C CA . HIS A 1 176 ? 0.177 -16.963 -29.879 1.00 87.19 176 HIS A CA 1
ATOM 1396 C C . HIS A 1 176 ? -1.328 -17.255 -29.863 1.00 87.19 176 HIS A C 1
ATOM 1398 O O . HIS A 1 176 ? -2.061 -16.868 -30.771 1.00 87.19 176 HIS A O 1
ATOM 1404 N N . GLU A 1 177 ? -1.795 -17.925 -28.806 1.00 87.50 177 GLU A N 1
ATOM 1405 C CA . GLU A 1 177 ? -3.222 -18.186 -28.596 1.00 87.50 177 GLU A CA 1
ATOM 1406 C C . GLU A 1 177 ? -4.015 -16.875 -28.423 1.00 87.50 177 GLU A C 1
ATOM 1408 O O . GLU A 1 177 ? -3.479 -15.893 -27.887 1.00 87.50 177 GLU A O 1
ATOM 1413 N N . PRO A 1 178 ? -5.307 -16.843 -28.806 1.00 87.31 178 PRO A N 1
ATOM 1414 C CA . PRO A 1 178 ? -6.158 -15.677 -28.601 1.00 87.31 178 PRO A CA 1
ATOM 1415 C C . PRO A 1 178 ? -6.170 -15.220 -27.136 1.00 87.31 178 PRO A C 1
ATOM 1417 O O . PRO A 1 178 ? -6.204 -16.043 -26.223 1.00 87.31 178 PRO A O 1
ATOM 1420 N N . ASN A 1 179 ? -6.230 -13.902 -26.916 1.00 89.62 179 ASN A N 1
ATOM 1421 C CA . ASN A 1 179 ? -6.277 -13.284 -25.582 1.00 89.62 179 ASN A CA 1
ATOM 1422 C C . ASN A 1 179 ? -4.991 -13.463 -24.739 1.00 89.62 179 ASN A C 1
ATOM 1424 O O . ASN A 1 179 ? -5.032 -13.520 -23.506 1.00 89.62 179 ASN A O 1
ATOM 1428 N N . THR A 1 180 ? -3.848 -13.536 -25.419 1.00 91.31 180 THR A N 1
ATOM 1429 C CA . THR A 1 180 ? -2.501 -13.515 -24.831 1.00 91.31 180 THR A CA 1
ATOM 1430 C C . THR A 1 180 ? -1.911 -12.108 -24.934 1.00 91.31 180 THR A C 1
ATOM 1432 O 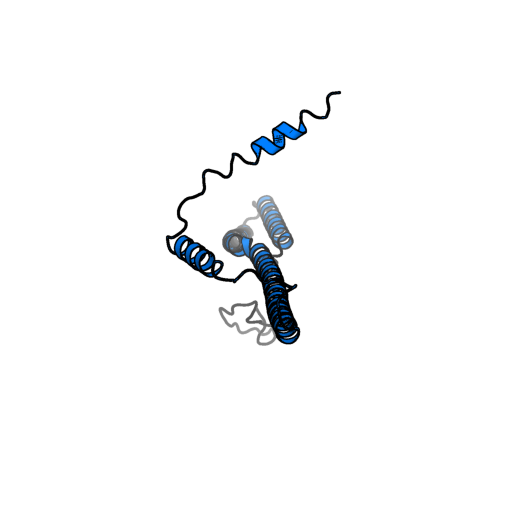O . THR A 1 180 ? -2.110 -11.431 -25.943 1.00 91.31 180 THR A O 1
ATOM 1435 N N . VAL A 1 181 ? -1.195 -11.657 -23.903 1.00 91.12 181 VAL A N 1
ATOM 1436 C CA . VAL A 1 181 ? -0.436 -10.402 -23.968 1.00 91.12 181 VAL A CA 1
ATOM 1437 C C . VAL A 1 181 ? 0.776 -10.596 -24.875 1.00 91.12 181 VAL A C 1
ATOM 1439 O O . VAL A 1 181 ? 1.557 -11.530 -24.673 1.00 91.12 181 VAL A O 1
ATOM 1442 N N . LEU A 1 182 ? 0.910 -9.708 -25.859 1.00 86.25 182 LEU A N 1
ATOM 1443 C CA . LEU A 1 182 ? 2.017 -9.648 -26.812 1.00 86.25 182 LEU A CA 1
ATOM 1444 C C . LEU A 1 182 ? 3.056 -8.621 -26.356 1.00 86.25 182 LEU A C 1
ATOM 1446 O O . LEU A 1 182 ? 2.636 -7.566 -25.830 1.00 86.25 182 LEU A O 1
#

Solvent-accessible surface area (backbone atoms only — not comparable to full-atom values): 11455 Å² total; per-residue (Å²): 145,77,76,80,68,63,67,62,57,58,63,62,57,72,68,68,73,78,74,79,83,82,77,80,82,59,79,66,60,62,57,53,60,56,57,62,63,69,72,68,82,79,71,77,83,84,53,84,91,78,57,55,73,66,59,55,52,50,54,50,51,50,54,52,50,53,51,50,52,53,49,50,51,51,53,49,53,51,50,52,52,51,53,48,52,56,49,54,51,52,53,50,51,51,47,64,71,52,66,54,49,69,60,52,59,59,50,46,60,54,51,56,52,52,52,52,49,51,69,69,50,75,80,49,92,88,40,58,73,56,52,50,52,51,51,53,48,52,51,54,50,52,57,50,38,41,76,75,73,46,71,88,82,87,48,74,79,32,73,66,43,81,92,83,47,84,87,88,77,85,79,96,59,94,86,56,67,89,69,46,32,120

Foldseek 3Di:
DPPPPPVVVVVVVVVPPPPPPPPDPDPVVVVVVVVVVVVPPDDDPDDPVPDDPVVVVVVVVVVVVVVVVVVVVVVVVVVVVVVVVVVVVVVVVVCVLCVCVVVVVVCVVVLVVLVVVLVVQVPDPVCVVVNVVSVVVSVVVQVVCVVSVDHDDDAAQAADDPVRDDDPDDDDDPVHDPRGGD

Secondary structure (DSSP, 8-state):
--SSSSHHHHHHHSSSSTTS------HHHHHHHHHHHTTSTT-----TTTS-HHHHHHHHHHHHHHHHHHHHHHHHHHHHHHHHHHHHHHHHHHHHHHTTHHHHHHHHHHHHHHHHHHHHHTT-TT-HHHHHHHHHHHHHHHHHHHHTT------TTSBP-TTT---------SSS-TTB--